Protein AF-A0A3D1LAF7-F1 (afdb_monomer_lite)

Radius of gyration: 20.65 Å; chains: 1; bounding box: 62×58×60 Å

Structure (mmCIF, N/CA/C/O backbone):
data_AF-A0A3D1LAF7-F1
#
_entry.id   AF-A0A3D1LAF7-F1
#
loop_
_atom_site.group_PDB
_atom_site.id
_atom_site.type_symbol
_atom_site.label_atom_id
_atom_site.label_alt_id
_atom_si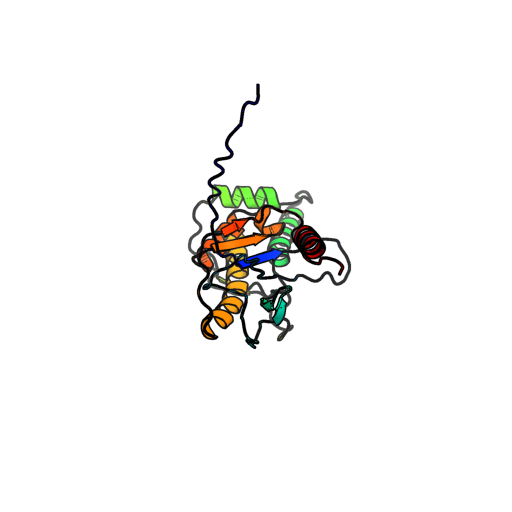te.label_comp_id
_atom_site.label_asym_id
_atom_site.label_entity_id
_atom_site.label_seq_id
_atom_site.pdbx_PDB_ins_code
_atom_site.Cartn_x
_atom_site.Cartn_y
_atom_site.Cartn_z
_atom_site.occupancy
_atom_site.B_iso_or_equiv
_atom_site.auth_seq_id
_atom_site.auth_comp_id
_atom_site.auth_asym_id
_atom_site.auth_atom_id
_atom_site.pdbx_PDB_model_num
ATOM 1 N N . MET A 1 1 ? 39.960 43.609 -18.210 1.00 34.00 1 MET A N 1
ATOM 2 C CA . MET A 1 1 ? 40.731 42.605 -17.443 1.00 34.00 1 MET A CA 1
ATOM 3 C C . MET A 1 1 ? 39.766 41.510 -16.988 1.00 34.00 1 MET A C 1
ATOM 5 O O . MET A 1 1 ? 38.950 41.743 -16.106 1.00 34.00 1 MET A O 1
ATOM 9 N N . GLN A 1 2 ? 39.758 40.374 -17.690 1.00 25.27 2 GLN A N 1
ATOM 10 C CA . GLN A 1 2 ? 38.881 39.223 -17.436 1.00 25.27 2 GLN A CA 1
ATOM 11 C C . GLN A 1 2 ? 39.197 38.576 -16.080 1.00 25.27 2 GLN A C 1
ATOM 13 O O . GLN A 1 2 ? 40.348 38.228 -15.825 1.00 25.27 2 GLN A O 1
ATOM 18 N N . LYS A 1 3 ? 38.180 38.330 -15.246 1.00 24.14 3 LYS A N 1
ATOM 19 C CA . LYS A 1 3 ? 38.276 37.372 -14.135 1.00 24.14 3 LYS A CA 1
ATOM 20 C C . LYS A 1 3 ? 37.457 36.128 -14.470 1.00 24.14 3 LYS A C 1
ATOM 22 O O . LYS A 1 3 ? 36.235 36.107 -14.384 1.00 24.14 3 LYS A O 1
ATOM 27 N N . ARG A 1 4 ? 38.198 35.104 -14.894 1.00 22.36 4 ARG A N 1
ATOM 28 C CA . ARG A 1 4 ? 37.826 33.687 -14.968 1.00 22.36 4 ARG A CA 1
ATOM 29 C C . ARG A 1 4 ? 37.328 33.239 -13.586 1.00 22.36 4 ARG A C 1
ATOM 31 O O . ARG A 1 4 ? 38.102 33.267 -12.635 1.00 22.36 4 ARG A O 1
ATOM 38 N N . ILE A 1 5 ? 36.075 32.805 -13.483 1.00 23.81 5 ILE A N 1
ATOM 39 C CA . ILE A 1 5 ? 35.581 32.039 -12.331 1.00 23.81 5 ILE A CA 1
ATOM 40 C C . ILE A 1 5 ? 35.555 30.575 -12.768 1.00 23.81 5 ILE A C 1
ATOM 42 O O . ILE A 1 5 ? 34.870 30.208 -13.725 1.00 23.81 5 ILE A O 1
ATOM 46 N N . SER A 1 6 ? 36.378 29.758 -12.115 1.00 21.30 6 SER A N 1
ATOM 47 C CA . SER A 1 6 ? 36.472 28.320 -12.337 1.00 21.30 6 SER A CA 1
ATOM 48 C C . SER A 1 6 ? 35.241 27.617 -11.763 1.00 21.30 6 SER A C 1
ATOM 50 O O . SER A 1 6 ? 34.898 27.754 -10.591 1.00 21.30 6 SER A O 1
ATOM 52 N N . TRP A 1 7 ? 34.569 26.832 -12.600 1.00 21.05 7 TRP A N 1
ATOM 53 C CA . TRP A 1 7 ? 33.523 25.913 -12.169 1.00 21.05 7 TRP A CA 1
ATOM 54 C C . TRP A 1 7 ? 34.174 24.618 -11.695 1.00 21.05 7 TRP A C 1
ATOM 56 O O . TRP A 1 7 ? 34.589 23.805 -12.514 1.00 21.05 7 TRP A O 1
ATOM 66 N N . ASN A 1 8 ? 34.242 24.403 -10.382 1.00 21.27 8 ASN A N 1
ATOM 67 C CA . ASN A 1 8 ? 34.552 23.092 -9.816 1.00 21.27 8 ASN A CA 1
ATOM 68 C C . ASN A 1 8 ? 33.283 22.525 -9.163 1.00 21.27 8 ASN A C 1
ATOM 70 O O . ASN A 1 8 ? 33.130 22.502 -7.945 1.00 21.27 8 ASN A O 1
ATOM 74 N N . ARG A 1 9 ? 32.319 22.116 -9.999 1.00 23.31 9 ARG A N 1
ATOM 75 C CA . ARG A 1 9 ? 31.132 21.364 -9.570 1.00 23.31 9 ARG A CA 1
ATOM 76 C C . ARG A 1 9 ? 31.491 19.881 -9.570 1.00 23.31 9 ARG A C 1
ATOM 78 O O . ARG A 1 9 ? 31.355 19.196 -10.579 1.00 23.31 9 ARG A O 1
ATOM 85 N N . ARG A 1 10 ? 31.952 19.380 -8.426 1.00 20.61 10 ARG A N 1
ATOM 86 C CA . ARG A 1 10 ? 31.999 17.941 -8.163 1.00 20.61 10 ARG A CA 1
ATOM 87 C C . ARG A 1 10 ? 30.562 17.502 -7.855 1.00 20.61 10 ARG A C 1
ATOM 89 O O . ARG A 1 10 ? 30.115 17.574 -6.718 1.00 20.61 10 ARG A O 1
ATOM 96 N N . ILE A 1 11 ? 29.805 17.173 -8.903 1.00 25.05 11 ILE A N 1
ATOM 97 C CA . ILE A 1 11 ? 28.476 16.558 -8.794 1.00 25.05 11 ILE A CA 1
ATOM 98 C C . ILE A 1 11 ? 28.703 15.152 -8.232 1.00 25.05 11 ILE A C 1
ATOM 100 O O . ILE A 1 11 ? 29.221 14.282 -8.925 1.00 25.05 11 ILE A O 1
ATOM 104 N N . GLN A 1 12 ? 28.386 14.963 -6.952 1.00 24.06 12 GLN A N 1
ATOM 105 C CA . GLN A 1 12 ? 28.202 13.640 -6.368 1.00 24.06 12 GLN A CA 1
ATOM 106 C C . GLN A 1 12 ? 26.885 13.084 -6.922 1.00 24.06 12 GLN A C 1
ATOM 108 O O . GLN A 1 12 ? 25.816 13.634 -6.663 1.00 24.06 12 GLN A O 1
ATOM 113 N N . ASP A 1 13 ? 26.998 12.055 -7.754 1.00 31.80 13 ASP A N 1
ATOM 114 C CA . ASP A 1 13 ? 25.907 11.369 -8.444 1.00 31.80 13 ASP A CA 1
ATOM 115 C C . ASP A 1 13 ? 25.658 10.027 -7.730 1.00 31.80 13 ASP A C 1
ATOM 117 O O . ASP A 1 13 ? 26.544 9.169 -7.772 1.00 31.80 13 ASP A O 1
ATOM 121 N N . PRO A 1 14 ? 24.531 9.819 -7.022 1.00 27.78 14 PRO A N 1
ATOM 122 C CA . PRO A 1 14 ? 24.167 8.501 -6.529 1.00 27.78 14 PRO A CA 1
ATOM 123 C C . PRO A 1 14 ? 23.315 7.786 -7.585 1.00 27.78 14 PRO A C 1
ATOM 125 O O . PRO A 1 14 ? 22.244 8.254 -7.976 1.00 27.78 14 PRO A O 1
ATOM 128 N N . GLY A 1 15 ? 23.836 6.659 -8.068 1.00 24.88 15 GLY A N 1
ATOM 129 C CA . GLY A 1 15 ? 23.218 5.817 -9.087 1.00 24.88 15 GLY A CA 1
ATOM 130 C C . GLY A 1 15 ? 21.997 5.009 -8.622 1.00 24.88 15 GLY A C 1
ATOM 131 O O . GLY A 1 15 ? 21.690 4.934 -7.441 1.00 24.88 15 GLY A O 1
ATOM 132 N N . LEU A 1 16 ? 21.361 4.381 -9.625 1.00 31.20 16 LEU A N 1
ATOM 133 C CA . LEU A 1 16 ? 20.428 3.233 -9.600 1.00 31.20 16 LEU A CA 1
ATOM 134 C C . LEU A 1 16 ? 19.132 3.390 -8.783 1.00 31.20 16 LEU A C 1
ATOM 136 O O . LEU A 1 16 ? 19.143 3.562 -7.575 1.00 31.20 16 LEU A O 1
ATOM 140 N N . CYS A 1 17 ? 17.975 3.305 -9.454 1.00 27.69 17 CYS A N 1
ATOM 141 C CA . CYS A 1 17 ? 16.687 3.703 -8.875 1.00 27.69 17 CYS A CA 1
ATOM 142 C C . CYS A 1 17 ? 15.494 2.893 -9.397 1.00 27.69 17 CYS A C 1
ATOM 144 O O . CYS A 1 17 ? 15.129 3.028 -10.559 1.00 27.69 17 CYS A O 1
ATOM 146 N N . CYS A 1 18 ? 14.784 2.159 -8.543 1.00 29.06 18 CYS A N 1
ATOM 147 C CA . CYS A 1 18 ? 13.435 1.668 -8.866 1.00 29.06 18 CYS A CA 1
ATOM 148 C C . CYS A 1 18 ? 12.382 2.725 -8.487 1.00 29.06 18 CYS A C 1
ATOM 150 O O . CYS A 1 18 ? 12.272 3.028 -7.308 1.00 29.06 18 CYS A O 1
ATOM 152 N N . HIS A 1 19 ? 11.615 3.301 -9.425 1.00 32.53 19 HIS A N 1
ATOM 153 C CA . HIS A 1 19 ? 10.493 4.204 -9.076 1.00 32.53 19 HIS A CA 1
ATOM 154 C C . HIS A 1 19 ? 9.276 3.456 -8.502 1.00 32.53 19 HIS A C 1
ATOM 156 O O . HIS A 1 19 ? 9.031 2.309 -8.837 1.00 32.53 19 HIS A O 1
ATOM 162 N N . TRP A 1 20 ? 8.474 4.126 -7.680 1.00 30.66 20 TRP A N 1
ATOM 163 C CA . TRP A 1 20 ? 7.202 3.612 -7.167 1.00 30.66 20 TRP A CA 1
ATOM 164 C C . TRP A 1 20 ? 6.173 4.723 -7.157 1.00 30.66 20 TRP A C 1
ATOM 166 O O . TRP A 1 20 ? 6.370 5.698 -6.442 1.00 30.66 20 TRP A O 1
ATOM 176 N N . ARG A 1 21 ? 5.093 4.616 -7.939 1.00 38.34 21 ARG A N 1
ATOM 177 C CA . ARG A 1 21 ? 4.076 5.675 -8.081 1.00 38.34 21 ARG A CA 1
ATOM 178 C C . ARG A 1 21 ? 2.757 5.311 -7.408 1.00 38.34 21 ARG A C 1
ATOM 180 O O . ARG A 1 21 ? 2.227 4.231 -7.637 1.00 38.34 21 ARG A O 1
ATOM 187 N N . GLN A 1 22 ? 2.170 6.266 -6.688 1.00 31.61 22 GLN A N 1
ATOM 188 C CA . GLN A 1 22 ? 0.732 6.295 -6.395 1.00 31.61 22 GLN A CA 1
ATOM 189 C C . GLN A 1 22 ? 0.071 7.502 -7.083 1.00 31.61 22 GLN A C 1
ATOM 191 O O . GLN A 1 22 ? 0.441 8.645 -6.817 1.00 31.61 22 GLN A O 1
ATOM 196 N N . SER A 1 23 ? -0.921 7.279 -7.953 1.00 27.72 23 SER A N 1
ATOM 197 C CA . SER A 1 23 ? -1.758 8.358 -8.500 1.00 27.72 23 SER A CA 1
ATOM 198 C C . SER A 1 23 ? -2.729 8.902 -7.448 1.00 27.72 23 SER A C 1
ATOM 200 O O . SER A 1 23 ? -3.525 8.153 -6.882 1.00 27.72 23 SER A O 1
ATOM 202 N N . GLY A 1 24 ? -2.689 10.220 -7.232 1.00 26.02 24 GLY A N 1
ATOM 203 C CA . GLY A 1 24 ? -3.684 10.972 -6.464 1.00 26.02 24 GLY A CA 1
ATOM 204 C C . GLY A 1 24 ? -5.032 11.115 -7.184 1.00 26.02 24 GLY A C 1
ATOM 205 O O . GLY A 1 24 ? -5.152 10.919 -8.391 1.00 26.02 24 GLY A O 1
ATOM 206 N N . SER A 1 25 ? -6.047 11.431 -6.387 1.00 28.72 25 SER A N 1
ATOM 207 C CA . SER A 1 25 ? -7.487 11.318 -6.622 1.00 28.72 25 SER A CA 1
ATOM 208 C C . SER A 1 25 ? -8.131 12.481 -7.393 1.00 28.72 25 SER A C 1
ATOM 210 O O . SER A 1 25 ? -8.077 13.622 -6.944 1.00 28.72 25 SER A O 1
ATOM 212 N N . VAL A 1 26 ? -8.889 12.152 -8.444 1.00 25.48 26 VAL A N 1
ATOM 213 C CA . VAL A 1 26 ? -10.063 12.912 -8.921 1.00 25.48 26 VAL A CA 1
ATOM 214 C C . VAL A 1 26 ? -11.244 11.932 -8.925 1.00 25.48 26 VAL A C 1
ATOM 216 O O . VAL A 1 26 ? -11.068 10.804 -9.399 1.00 25.48 26 VAL A O 1
ATOM 219 N N . PRO A 1 27 ? -12.439 12.283 -8.411 1.00 29.72 27 PRO A N 1
ATOM 220 C CA . PRO A 1 27 ? -13.574 11.372 -8.412 1.00 29.72 27 PRO A CA 1
ATOM 221 C C . PRO A 1 27 ? -14.158 11.286 -9.828 1.00 29.72 27 PRO A C 1
ATOM 223 O O . PRO A 1 27 ? -15.067 12.021 -10.201 1.00 29.72 27 PRO A O 1
ATOM 226 N N . ARG A 1 28 ? -13.637 10.365 -10.640 1.00 25.95 28 ARG A N 1
ATOM 227 C CA . ARG A 1 28 ? -14.356 9.825 -11.799 1.00 25.95 28 ARG A CA 1
ATOM 228 C C . ARG A 1 28 ? -14.598 8.337 -11.579 1.00 25.95 28 ARG A C 1
ATOM 230 O O . ARG A 1 28 ? -13.687 7.592 -11.211 1.00 25.95 28 ARG A O 1
ATOM 237 N N . ARG A 1 29 ? -15.851 7.917 -11.795 1.00 29.53 29 ARG A N 1
ATOM 238 C CA . ARG A 1 29 ? -16.273 6.511 -11.870 1.00 29.53 29 ARG A CA 1
ATOM 239 C C . ARG A 1 29 ? -15.287 5.786 -12.806 1.00 29.53 29 ARG A C 1
ATOM 241 O O . ARG A 1 29 ? -15.211 6.162 -13.969 1.00 29.53 29 ARG A O 1
ATOM 248 N N . SER A 1 30 ? -14.521 4.816 -12.288 1.00 32.97 30 SER A N 1
ATOM 249 C CA . SER A 1 30 ? -13.423 4.049 -12.942 1.00 32.97 30 SER A CA 1
ATOM 250 C C . SER A 1 30 ? -11.964 4.569 -12.864 1.00 32.97 30 SER A C 1
ATOM 252 O O . SER A 1 30 ? -11.124 4.195 -13.681 1.00 32.97 30 SER A O 1
ATOM 254 N N . GLY A 1 31 ? -11.597 5.367 -11.853 1.00 26.41 31 GLY A N 1
ATOM 255 C CA . GLY A 1 31 ? -10.204 5.808 -11.644 1.00 26.41 31 GLY A CA 1
ATOM 256 C C . GLY A 1 31 ? -9.186 4.666 -11.443 1.00 26.41 31 GLY A C 1
ATOM 257 O O . GLY A 1 31 ? -9.172 4.027 -10.387 1.00 26.41 31 GLY A O 1
ATOM 258 N N . ARG A 1 32 ? -8.330 4.454 -12.456 1.00 33.88 32 ARG A N 1
ATOM 259 C CA . ARG A 1 32 ? -7.201 3.504 -12.509 1.00 33.88 32 ARG A CA 1
ATOM 260 C C . ARG A 1 32 ? -6.074 3.901 -11.545 1.00 33.88 32 ARG A C 1
ATOM 262 O O . ARG A 1 32 ? -5.719 5.077 -11.449 1.00 33.88 32 ARG A O 1
ATOM 269 N N . GLN A 1 33 ? -5.476 2.917 -10.875 1.00 33.31 33 GLN A N 1
ATOM 270 C CA . GLN A 1 33 ? -4.244 3.073 -10.0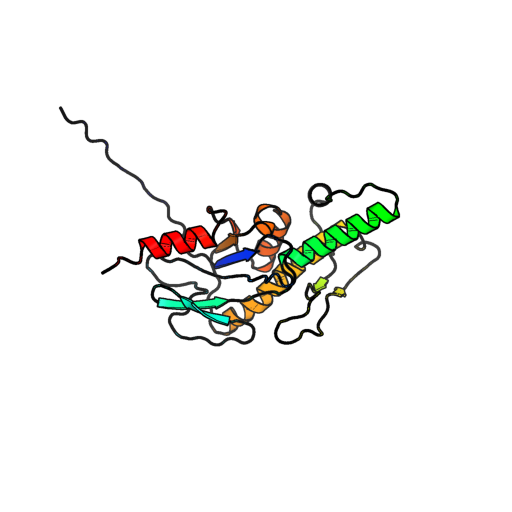95 1.00 33.31 33 GLN A CA 1
ATOM 271 C C . GLN A 1 33 ? -3.163 2.195 -10.734 1.00 33.31 33 GLN A C 1
ATOM 273 O O . GLN A 1 33 ? -3.388 1.011 -10.971 1.00 33.31 33 GLN A O 1
ATOM 278 N N . GLU A 1 34 ? -2.026 2.795 -11.084 1.00 30.17 34 GLU A N 1
ATOM 279 C CA . GLU A 1 34 ? -0.875 2.101 -11.667 1.00 30.17 34 GLU A CA 1
ATOM 280 C C . GLU A 1 34 ? 0.373 2.476 -10.864 1.00 30.17 34 GLU A C 1
ATOM 282 O O . GLU A 1 34 ? 0.681 3.664 -10.716 1.00 30.17 34 GLU A O 1
ATOM 287 N N . ALA A 1 35 ? 1.073 1.467 -10.348 1.00 31.62 35 ALA A N 1
ATOM 288 C CA . ALA A 1 35 ? 2.417 1.609 -9.806 1.00 31.62 35 ALA A CA 1
ATOM 289 C C . ALA A 1 35 ? 3.416 1.316 -10.933 1.00 31.62 35 ALA A C 1
ATOM 291 O O . ALA A 1 35 ? 3.244 0.351 -11.667 1.00 31.62 35 ALA A O 1
ATOM 292 N N . HIS A 1 36 ? 4.420 2.179 -11.106 1.00 32.50 36 HIS A N 1
ATOM 293 C CA . HIS A 1 36 ? 5.406 2.099 -12.190 1.00 32.50 36 HIS A CA 1
ATOM 294 C C . HIS A 1 36 ? 6.819 2.060 -11.619 1.00 32.50 36 HIS A C 1
ATOM 296 O O . HIS A 1 36 ? 7.246 3.050 -11.024 1.00 32.50 36 HIS A O 1
ATOM 302 N N . ALA A 1 37 ? 7.551 0.971 -11.862 1.00 32.34 37 ALA A N 1
ATOM 303 C CA . ALA A 1 37 ? 8.991 0.900 -11.639 1.00 32.34 37 ALA A CA 1
ATOM 304 C C . ALA A 1 37 ? 9.748 1.381 -12.876 1.00 32.34 37 ALA A C 1
ATOM 306 O O . ALA A 1 37 ? 9.917 0.653 -13.844 1.00 32.34 37 ALA A O 1
ATOM 307 N N . SER A 1 38 ? 10.199 2.638 -12.854 1.00 31.34 38 SER A N 1
ATOM 308 C CA . SER A 1 38 ? 11.017 3.236 -13.919 1.00 31.34 38 SER A CA 1
ATOM 309 C C . SER A 1 38 ? 12.355 3.751 -13.376 1.00 31.34 38 SER A C 1
ATOM 311 O O . SER A 1 38 ? 12.391 4.613 -12.497 1.00 31.34 38 SER A O 1
ATOM 313 N N . CYS A 1 39 ? 13.462 3.237 -13.916 1.00 30.00 39 CYS A N 1
ATOM 314 C CA . CYS A 1 39 ? 14.816 3.720 -13.646 1.00 30.00 39 CYS A CA 1
ATOM 315 C C . CYS A 1 39 ? 15.321 4.493 -14.868 1.00 30.00 39 CYS A C 1
ATOM 317 O O . CYS A 1 39 ? 15.593 3.886 -15.896 1.00 30.00 39 CYS A O 1
ATOM 319 N N . GLN A 1 40 ? 15.520 5.807 -14.780 1.00 29.03 40 GLN A N 1
ATOM 320 C CA . GLN A 1 40 ? 16.253 6.545 -15.818 1.00 29.03 40 GLN A CA 1
ATOM 321 C C . GLN A 1 40 ? 17.756 6.295 -15.643 1.00 29.03 40 GLN A C 1
ATOM 323 O O . GLN A 1 40 ? 18.273 6.416 -14.535 1.00 29.03 40 GLN A O 1
ATOM 328 N N . ARG A 1 41 ? 18.476 5.952 -16.719 1.00 32.59 41 ARG A N 1
ATOM 329 C CA . ARG A 1 41 ? 19.943 5.840 -16.699 1.00 32.59 41 ARG A CA 1
ATOM 330 C C . ARG A 1 41 ? 20.606 6.837 -17.635 1.00 32.59 41 ARG A C 1
ATOM 332 O O . ARG A 1 41 ? 20.264 6.902 -18.811 1.00 32.59 41 ARG A O 1
ATOM 339 N N . ARG A 1 42 ? 21.672 7.470 -17.138 1.00 25.88 42 ARG A N 1
ATOM 340 C CA . ARG A 1 42 ? 22.911 7.640 -17.907 1.00 25.88 42 ARG A CA 1
ATOM 341 C C . ARG A 1 42 ? 23.851 6.486 -17.542 1.00 25.88 42 ARG A C 1
ATOM 343 O O . ARG A 1 42 ? 23.978 6.145 -16.379 1.00 25.88 42 ARG A O 1
ATOM 350 N N . HIS A 1 43 ? 24.384 5.857 -18.588 1.00 29.66 43 HIS A N 1
ATOM 351 C CA . HIS A 1 43 ? 25.481 4.885 -18.710 1.00 29.66 43 HIS A CA 1
ATOM 352 C C . HIS A 1 43 ? 26.035 4.115 -17.484 1.00 29.66 43 HIS A C 1
ATOM 354 O O . HIS A 1 43 ? 26.411 4.687 -16.475 1.00 29.66 43 HIS A O 1
ATOM 360 N N . ARG A 1 44 ? 26.280 2.814 -17.740 1.00 23.98 44 ARG A N 1
ATOM 361 C CA . ARG A 1 44 ? 27.010 1.762 -16.979 1.00 23.98 44 ARG A CA 1
ATOM 362 C C . ARG A 1 44 ? 26.201 0.849 -16.067 1.00 23.98 44 ARG A C 1
ATOM 364 O O . ARG A 1 44 ? 25.406 1.306 -15.269 1.00 23.98 44 ARG A O 1
ATOM 371 N N . GLN A 1 45 ? 26.383 -0.454 -16.341 1.00 27.20 45 GLN A N 1
ATOM 372 C CA . GLN A 1 45 ? 25.670 -1.710 -16.014 1.00 27.20 45 GLN A CA 1
ATOM 373 C C . GLN A 1 45 ? 25.249 -1.936 -14.543 1.00 27.20 45 GLN A C 1
ATOM 375 O O . GLN A 1 45 ? 25.492 -1.081 -13.712 1.00 27.20 45 GLN A O 1
ATOM 380 N N . SER A 1 46 ? 24.481 -3.017 -14.320 1.00 27.36 46 SER A N 1
ATOM 381 C CA . SER A 1 46 ? 23.967 -3.623 -13.061 1.00 27.36 46 SER A CA 1
ATOM 382 C C . SER A 1 46 ? 22.867 -2.930 -12.225 1.00 27.36 46 SER A C 1
ATOM 384 O O . SER A 1 46 ? 23.000 -1.783 -11.825 1.00 27.36 46 SER A O 1
ATOM 386 N N . GLY A 1 47 ? 21.780 -3.677 -11.959 1.00 28.48 47 GLY A N 1
ATOM 387 C CA . GLY A 1 47 ? 20.684 -3.351 -11.025 1.00 28.48 47 GLY A CA 1
ATOM 388 C C . GLY A 1 47 ? 19.483 -2.670 -11.683 1.00 28.48 47 GLY A C 1
ATOM 389 O O . GLY A 1 47 ? 19.451 -1.444 -11.762 1.00 28.48 47 GLY A O 1
ATOM 390 N N . ARG A 1 48 ? 18.527 -3.425 -12.251 1.00 40.78 48 ARG A N 1
ATOM 391 C CA . ARG 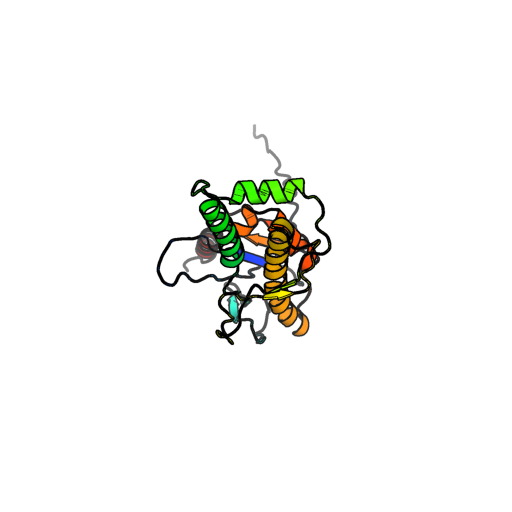A 1 48 ? 17.509 -2.832 -13.133 1.00 40.78 48 ARG A CA 1
ATOM 392 C C . ARG A 1 48 ? 16.151 -3.551 -13.126 1.00 40.78 48 ARG A C 1
ATOM 394 O O . ARG A 1 48 ? 16.070 -4.657 -13.631 1.00 40.78 48 ARG A O 1
ATOM 401 N N . GLY A 1 49 ? 15.072 -2.830 -12.795 1.00 48.38 49 GLY A N 1
ATOM 402 C CA . GLY A 1 49 ? 13.727 -3.100 -13.353 1.00 48.38 49 GLY A CA 1
ATOM 403 C C . GLY A 1 49 ? 13.627 -2.828 -14.870 1.00 48.38 49 GLY A C 1
ATOM 404 O O . GLY A 1 49 ? 12.562 -2.947 -15.464 1.00 48.38 49 GLY A O 1
ATOM 405 N N . LEU A 1 50 ? 14.754 -2.436 -15.479 1.00 58.22 50 LEU A N 1
ATOM 406 C CA . LEU A 1 50 ? 15.013 -2.369 -16.912 1.00 58.22 50 LEU A CA 1
ATOM 407 C C . LEU A 1 50 ? 15.732 -3.635 -17.411 1.00 58.22 50 LEU A C 1
ATOM 409 O O . LEU A 1 50 ? 16.925 -3.817 -17.150 1.00 58.22 50 LEU A O 1
ATOM 413 N N . THR A 1 51 ? 15.076 -4.473 -18.201 1.00 62.75 51 THR A N 1
ATOM 414 C CA . THR A 1 51 ? 15.741 -5.622 -18.830 1.00 62.75 51 THR A CA 1
ATOM 415 C C . THR A 1 51 ? 16.241 -5.257 -20.233 1.00 62.75 51 THR A C 1
ATOM 417 O O . THR A 1 51 ? 15.518 -4.610 -20.994 1.00 62.75 51 THR A O 1
ATOM 420 N N . PRO A 1 52 ? 17.482 -5.626 -20.615 1.00 68.62 52 PRO A N 1
ATOM 421 C CA . PRO A 1 52 ? 17.993 -5.363 -21.963 1.00 68.62 52 PRO A CA 1
ATOM 422 C C . PRO A 1 52 ? 17.286 -6.213 -23.031 1.00 68.62 52 PRO A C 1
ATOM 424 O O . PRO A 1 52 ? 17.141 -5.760 -24.160 1.00 68.62 52 PRO A O 1
ATOM 427 N N . GLY A 1 53 ? 16.825 -7.413 -22.665 1.00 73.00 53 GLY A N 1
ATOM 428 C CA . GLY A 1 53 ? 15.971 -8.271 -23.488 1.00 73.00 53 GLY A CA 1
ATOM 429 C C . GLY A 1 53 ? 14.524 -8.275 -22.999 1.00 73.00 53 GLY A C 1
ATOM 430 O O . GLY A 1 53 ? 14.226 -7.781 -21.907 1.00 73.00 53 GLY A O 1
ATOM 431 N N . TYR A 1 54 ? 13.618 -8.816 -23.811 1.00 79.62 54 TYR A N 1
ATOM 432 C CA . TYR A 1 54 ? 12.245 -9.068 -23.379 1.00 79.62 54 TYR A CA 1
ATOM 433 C C . TYR A 1 54 ? 12.241 -10.150 -22.295 1.00 79.62 54 TYR A C 1
ATOM 435 O O . TYR A 1 54 ? 12.824 -11.216 -22.481 1.00 79.62 54 TYR A O 1
ATOM 443 N N . LEU A 1 55 ? 11.594 -9.861 -21.169 1.00 79.88 55 LEU A N 1
ATOM 444 C CA . LEU A 1 55 ? 11.378 -10.807 -20.082 1.00 79.88 55 LEU A CA 1
ATOM 445 C C . LEU A 1 55 ? 9.877 -10.887 -19.834 1.00 79.88 55 LEU A C 1
ATOM 447 O O . LEU A 1 55 ? 9.229 -9.848 -19.759 1.00 79.88 55 LEU A O 1
ATOM 451 N N . SER A 1 56 ? 9.328 -12.091 -19.716 1.00 83.81 56 SER A N 1
ATOM 452 C CA . SER A 1 56 ? 7.938 -12.303 -19.315 1.00 83.81 56 SER A CA 1
ATOM 453 C C . SER A 1 56 ? 7.933 -12.918 -17.924 1.00 83.81 56 SER A C 1
ATOM 455 O O . SER A 1 56 ? 8.543 -13.965 -17.715 1.00 83.81 56 SER A O 1
ATOM 457 N N . VAL A 1 57 ? 7.287 -12.243 -16.975 1.00 82.94 57 VAL A N 1
ATOM 458 C CA . VAL A 1 57 ? 7.157 -12.699 -15.589 1.00 82.94 57 VAL A CA 1
ATOM 459 C C . VAL A 1 57 ? 5.671 -12.664 -15.231 1.00 82.94 57 VAL A C 1
ATOM 461 O O . VAL A 1 57 ? 5.053 -11.608 -15.385 1.00 82.94 57 VAL A O 1
ATOM 464 N N . PRO A 1 58 ? 5.073 -13.777 -14.772 1.00 81.44 58 PRO A N 1
ATOM 465 C CA . PRO A 1 58 ? 3.684 -13.787 -14.320 1.00 81.44 58 PRO A CA 1
ATOM 466 C C . PRO A 1 58 ? 3.413 -12.690 -13.279 1.00 81.44 58 PRO A C 1
ATOM 468 O O . PRO A 1 58 ? 4.205 -12.490 -12.362 1.00 81.44 58 PRO A O 1
ATOM 471 N N . GLY A 1 59 ? 2.305 -11.961 -13.431 1.00 77.19 59 GLY A N 1
ATOM 472 C CA . GLY A 1 59 ? 1.930 -10.857 -12.537 1.00 77.19 59 GLY A CA 1
ATOM 473 C C . GLY A 1 59 ? 2.669 -9.531 -12.773 1.00 77.19 59 GLY A C 1
ATOM 474 O O . GLY A 1 59 ? 2.313 -8.525 -12.158 1.00 77.19 59 GLY A O 1
ATOM 475 N N . LEU A 1 60 ? 3.654 -9.489 -13.680 1.00 84.06 60 LEU A N 1
ATOM 476 C CA . LEU A 1 60 ? 4.323 -8.260 -14.110 1.00 84.06 60 LEU A CA 1
ATOM 477 C C . LEU A 1 60 ? 4.029 -7.961 -15.580 1.00 84.06 60 LEU A C 1
ATOM 479 O O . LEU A 1 60 ? 3.987 -8.843 -16.435 1.00 84.06 60 LEU A O 1
ATOM 483 N N . GLU A 1 61 ? 3.868 -6.680 -15.888 1.00 84.81 61 GLU A N 1
ATOM 484 C CA . GLU A 1 61 ? 3.701 -6.202 -17.254 1.00 84.81 61 GLU A CA 1
ATOM 485 C C . GLU A 1 61 ? 5.039 -5.700 -17.808 1.00 84.81 61 GLU A C 1
ATOM 487 O O . GLU A 1 61 ? 5.684 -4.832 -17.216 1.00 84.81 61 GLU A O 1
ATOM 492 N N . THR A 1 62 ? 5.439 -6.216 -18.969 1.00 86.88 62 THR A N 1
ATOM 493 C CA . THR A 1 62 ? 6.666 -5.802 -19.661 1.00 86.88 62 THR A CA 1
ATOM 494 C C . THR A 1 62 ? 6.345 -4.728 -20.691 1.00 86.88 62 THR A C 1
ATOM 496 O O . THR A 1 62 ? 5.669 -4.997 -21.683 1.00 86.88 62 THR A O 1
ATOM 499 N N . ARG A 1 63 ? 6.837 -3.505 -20.475 1.00 86.44 63 ARG A N 1
ATOM 500 C CA . ARG A 1 63 ? 6.601 -2.348 -21.350 1.00 86.44 63 ARG A CA 1
ATOM 501 C C . ARG A 1 63 ? 7.896 -1.883 -22.020 1.00 86.44 63 ARG A C 1
ATOM 503 O O . ARG A 1 63 ? 8.898 -1.753 -21.325 1.00 86.44 63 ARG A O 1
ATOM 510 N N . PRO A 1 64 ? 7.913 -1.562 -23.324 1.00 85.19 64 PRO A N 1
ATOM 511 C CA . PRO A 1 64 ? 9.097 -0.989 -23.964 1.00 85.19 64 PRO A CA 1
ATOM 512 C C . PRO A 1 64 ? 9.534 0.315 -23.283 1.00 85.19 64 PRO A C 1
ATOM 514 O O . PRO A 1 64 ? 8.698 1.170 -22.981 1.00 85.19 64 PRO A O 1
ATOM 517 N N . TYR A 1 65 ? 10.837 0.482 -23.045 1.00 83.31 65 TYR A N 1
ATOM 518 C CA . TYR A 1 65 ? 11.376 1.704 -22.450 1.00 83.31 65 TYR A CA 1
ATOM 519 C C . TYR A 1 65 ? 11.901 2.670 -23.525 1.00 83.31 65 TYR A C 1
ATOM 521 O O . TYR A 1 65 ? 12.722 2.270 -24.359 1.00 83.31 65 TYR A O 1
ATOM 529 N N . PRO A 1 66 ? 11.495 3.953 -23.502 1.00 72.44 66 PRO A N 1
ATOM 530 C CA . PRO A 1 66 ? 12.054 4.959 -24.396 1.00 72.44 66 PRO A CA 1
ATOM 531 C C . PRO A 1 66 ? 13.571 5.118 -24.185 1.00 72.44 66 PRO A C 1
ATOM 533 O O . PRO A 1 66 ? 14.028 5.483 -23.103 1.00 72.44 66 PRO A O 1
ATOM 536 N N . GLY A 1 67 ? 14.362 4.821 -25.221 1.00 72.69 67 GLY A N 1
ATOM 537 C CA . GLY A 1 67 ? 15.830 4.744 -25.137 1.00 72.69 67 GLY A CA 1
ATOM 538 C C . GLY A 1 67 ? 16.402 3.320 -25.055 1.00 72.69 67 GLY A C 1
ATOM 539 O O . GLY A 1 67 ? 17.613 3.169 -24.899 1.00 72.69 67 GLY A O 1
ATOM 540 N N . GLY A 1 68 ? 15.557 2.290 -25.194 1.00 81.44 68 GLY A N 1
ATOM 541 C CA . GLY A 1 68 ? 15.950 0.885 -25.326 1.00 81.44 68 GLY A CA 1
ATOM 542 C C . GLY A 1 68 ? 15.762 0.053 -24.052 1.00 81.44 68 GLY A C 1
ATOM 543 O O . GLY A 1 68 ? 15.818 0.564 -22.933 1.00 81.44 68 GLY A O 1
ATOM 544 N N . GLY A 1 69 ? 15.569 -1.257 -24.235 1.00 85.19 69 GLY A N 1
ATOM 545 C CA . GLY A 1 69 ? 15.215 -2.196 -23.165 1.00 85.19 69 GLY A CA 1
ATOM 546 C C . GLY A 1 69 ? 13.724 -2.167 -22.806 1.00 85.19 69 GLY A C 1
ATOM 547 O O . GLY A 1 69 ? 12.910 -1.572 -23.513 1.00 85.19 69 GLY A O 1
ATOM 548 N N . ASN A 1 70 ? 13.366 -2.819 -21.699 1.00 84.50 70 ASN A N 1
ATOM 549 C CA . ASN A 1 70 ? 11.982 -2.966 -21.242 1.00 84.50 70 ASN A CA 1
ATOM 550 C C . ASN A 1 70 ? 11.846 -2.653 -19.751 1.00 84.50 70 ASN A C 1
ATOM 552 O O . ASN A 1 70 ? 12.715 -3.026 -18.975 1.00 84.50 70 ASN A O 1
ATOM 556 N N . LEU A 1 71 ? 10.748 -2.017 -19.355 1.00 85.25 71 LEU A N 1
ATOM 557 C CA . LEU A 1 71 ? 10.296 -1.846 -17.978 1.00 85.25 71 LEU A CA 1
ATOM 558 C C . LEU A 1 71 ? 9.467 -3.049 -17.536 1.00 85.25 71 LEU A C 1
ATOM 560 O O . LEU A 1 71 ? 8.559 -3.456 -18.256 1.00 85.25 71 LEU A O 1
ATOM 564 N N . LEU A 1 72 ? 9.717 -3.544 -16.329 1.00 86.25 72 LEU A N 1
ATOM 565 C CA . LEU A 1 72 ? 8.839 -4.498 -15.653 1.00 86.25 72 LEU A CA 1
ATOM 566 C C . LEU A 1 72 ? 7.981 -3.774 -14.622 1.00 86.25 72 LEU A C 1
ATOM 568 O O . LEU A 1 72 ? 8.492 -3.048 -13.768 1.00 86.25 72 LEU A O 1
ATOM 572 N N . VAL A 1 73 ? 6.670 -3.963 -14.717 1.00 85.12 73 VAL A N 1
ATOM 573 C CA . VAL A 1 73 ? 5.687 -3.172 -13.981 1.00 85.12 73 VAL A CA 1
ATOM 574 C C . VAL A 1 73 ? 4.785 -4.084 -13.158 1.00 85.12 73 VAL A C 1
ATOM 576 O O . VAL A 1 73 ? 3.994 -4.844 -13.708 1.00 85.12 73 VAL A O 1
ATOM 579 N N . GLY A 1 74 ? 4.883 -3.971 -11.833 1.00 84.69 74 GLY A N 1
ATOM 580 C CA . GLY A 1 74 ? 3.916 -4.542 -10.895 1.00 84.69 74 GLY A CA 1
ATOM 581 C C . GLY A 1 74 ? 2.879 -3.492 -10.511 1.00 84.69 74 GLY A C 1
ATOM 582 O O . GLY A 1 74 ? 3.244 -2.390 -10.101 1.00 84.69 74 GLY A O 1
ATOM 583 N N . ALA A 1 75 ? 1.590 -3.809 -10.651 1.00 82.75 75 ALA A N 1
ATOM 584 C CA . ALA A 1 75 ? 0.504 -2.853 -10.442 1.00 82.75 75 ALA A CA 1
ATOM 585 C C . ALA A 1 75 ? -0.580 -3.397 -9.498 1.00 82.75 75 ALA A C 1
ATOM 587 O O . ALA A 1 75 ? -1.537 -4.042 -9.931 1.00 82.75 75 ALA A O 1
ATOM 588 N N . ALA A 1 76 ? -0.465 -3.052 -8.214 1.00 85.88 76 ALA A N 1
ATOM 589 C CA . ALA A 1 76 ? -1.506 -3.285 -7.214 1.00 85.88 76 ALA A CA 1
ATOM 590 C C . ALA A 1 76 ? -2.791 -2.494 -7.525 1.00 85.88 76 ALA A C 1
ATOM 592 O O . ALA A 1 76 ? -2.742 -1.306 -7.860 1.00 85.88 76 ALA A O 1
ATOM 593 N N . LEU A 1 77 ? -3.957 -3.128 -7.353 1.00 85.50 77 LEU A N 1
ATOM 594 C CA . LEU A 1 77 ? -5.264 -2.477 -7.547 1.00 85.50 77 LEU A CA 1
ATOM 595 C C . LEU A 1 77 ? -5.679 -1.598 -6.358 1.00 85.50 77 LEU A C 1
ATOM 597 O O . LEU A 1 77 ? -6.516 -0.701 -6.506 1.00 85.50 77 LEU A O 1
ATOM 601 N N . CYS A 1 78 ? -5.113 -1.866 -5.182 1.00 81.00 78 CYS A N 1
ATOM 602 C CA . CYS A 1 78 ? -5.545 -1.312 -3.905 1.00 81.00 78 CYS A CA 1
ATOM 603 C C . CYS A 1 78 ? -4.474 -0.486 -3.187 1.00 81.00 78 CYS A C 1
ATOM 605 O O . CYS A 1 78 ? -4.580 -0.338 -1.982 1.00 81.00 78 CYS A O 1
ATOM 607 N N . GLY A 1 79 ? -3.489 0.099 -3.879 1.00 81.44 79 GLY A N 1
ATOM 608 C CA . GLY A 1 79 ? -2.373 0.835 -3.257 1.00 81.44 79 GLY A CA 1
ATOM 609 C C . GLY A 1 79 ? -2.797 1.938 -2.268 1.00 81.44 79 GLY A C 1
ATOM 610 O O . GLY A 1 79 ? -3.129 1.684 -1.114 1.00 81.44 79 GLY A O 1
ATOM 611 N N . GLY A 1 80 ? -2.809 3.206 -2.689 1.00 85.19 80 GLY A N 1
ATOM 612 C CA . GLY A 1 80 ? -3.213 4.308 -1.794 1.00 85.19 80 GLY A CA 1
ATOM 613 C C . GLY A 1 80 ? -4.663 4.191 -1.294 1.00 85.19 80 GLY A C 1
ATOM 614 O O . GLY A 1 80 ? -5.013 4.718 -0.239 1.00 85.19 80 GLY A O 1
ATOM 615 N N . ARG A 1 81 ? -5.512 3.458 -2.030 1.00 89.88 81 ARG A N 1
ATOM 616 C CA . ARG A 1 81 ? -6.910 3.223 -1.650 1.00 89.88 81 ARG A CA 1
ATOM 617 C C . ARG A 1 81 ? -7.052 2.368 -0.388 1.00 89.88 81 ARG A C 1
ATOM 619 O O . ARG A 1 81 ? -8.010 2.601 0.337 1.00 89.88 81 ARG A O 1
ATOM 626 N N . SER A 1 82 ? -6.135 1.442 -0.098 1.00 92.56 82 SER A N 1
ATOM 627 C CA . SER A 1 82 ? -6.205 0.637 1.135 1.00 92.56 82 SER A CA 1
ATOM 628 C C . SER A 1 82 ? -6.138 1.509 2.381 1.00 92.56 82 SER A C 1
ATOM 630 O O . SER A 1 82 ? -6.982 1.396 3.267 1.00 92.56 82 SER A O 1
ATOM 632 N N . TYR A 1 83 ? -5.187 2.443 2.420 1.00 94.62 83 TYR A N 1
ATOM 633 C CA . TYR A 1 83 ? -5.055 3.354 3.554 1.00 94.62 83 TYR A CA 1
ATOM 634 C C . TYR A 1 83 ? -6.228 4.344 3.640 1.00 94.62 83 TYR A C 1
ATOM 636 O O . TYR A 1 83 ? -6.710 4.644 4.728 1.00 94.62 83 TYR A O 1
ATOM 644 N N . ALA A 1 84 ? -6.754 4.789 2.493 1.00 95.12 84 ALA A N 1
ATOM 645 C CA . ALA A 1 84 ? -7.954 5.624 2.455 1.00 95.12 84 ALA A CA 1
ATOM 646 C C . ALA A 1 84 ? -9.222 4.891 2.922 1.00 95.12 84 ALA A C 1
ATOM 648 O O . ALA A 1 84 ? -10.095 5.502 3.533 1.00 95.12 84 ALA A O 1
ATOM 649 N N . LEU A 1 85 ? -9.329 3.586 2.653 1.00 96.44 85 LEU A N 1
ATOM 650 C CA . LEU A 1 85 ? -10.419 2.752 3.154 1.00 96.44 85 LEU A CA 1
ATOM 651 C C . LEU A 1 85 ? -10.364 2.658 4.681 1.00 96.44 85 LEU A C 1
ATOM 653 O O . LEU A 1 85 ? -11.401 2.796 5.328 1.00 96.44 85 LEU A O 1
ATOM 657 N N . LEU A 1 86 ? -9.166 2.494 5.248 1.00 96.50 86 LEU A N 1
ATOM 658 C CA . LEU A 1 86 ? -8.967 2.479 6.696 1.00 96.50 86 LEU A CA 1
ATOM 659 C C . LEU A 1 86 ? -9.303 3.835 7.341 1.00 96.50 86 LEU A C 1
ATOM 661 O O . LEU A 1 86 ? -9.993 3.879 8.356 1.00 96.50 86 LEU A O 1
ATOM 665 N N . GLU A 1 87 ? -8.888 4.946 6.728 1.00 97.69 87 GLU A N 1
ATOM 666 C CA . GLU A 1 87 ? -9.255 6.286 7.205 1.00 97.69 87 GLU A CA 1
ATOM 667 C C . GLU A 1 87 ? -10.773 6.501 7.180 1.00 97.69 87 GLU A C 1
ATOM 669 O O . GLU A 1 87 ? -11.347 6.998 8.150 1.00 97.69 87 GLU A O 1
ATOM 674 N N . ASN A 1 88 ? -11.443 6.062 6.112 1.00 97.81 88 ASN A N 1
ATOM 675 C CA . ASN A 1 88 ? -12.895 6.138 6.020 1.00 97.81 88 ASN A CA 1
ATOM 676 C C . ASN A 1 88 ? -13.586 5.253 7.071 1.00 97.81 88 ASN A C 1
ATOM 678 O O . ASN A 1 88 ? -14.603 5.667 7.621 1.00 97.81 88 ASN A O 1
ATOM 682 N N . PHE A 1 89 ? -13.043 4.071 7.380 1.00 97.88 89 PHE A N 1
ATOM 683 C CA . PHE A 1 89 ? -13.540 3.232 8.473 1.00 97.88 89 PHE A CA 1
ATOM 684 C C . PHE A 1 89 ? -13.474 3.978 9.812 1.00 97.88 89 PHE A C 1
ATOM 686 O O . PHE A 1 89 ? -14.488 4.091 10.494 1.00 97.88 89 PHE A O 1
ATOM 693 N N . PHE A 1 90 ? -12.336 4.593 10.150 1.00 97.75 90 PHE A N 1
ATOM 694 C CA . PHE A 1 90 ? -12.227 5.399 11.372 1.00 97.75 90 PHE A CA 1
ATOM 695 C C . PHE A 1 90 ? -13.165 6.604 11.373 1.00 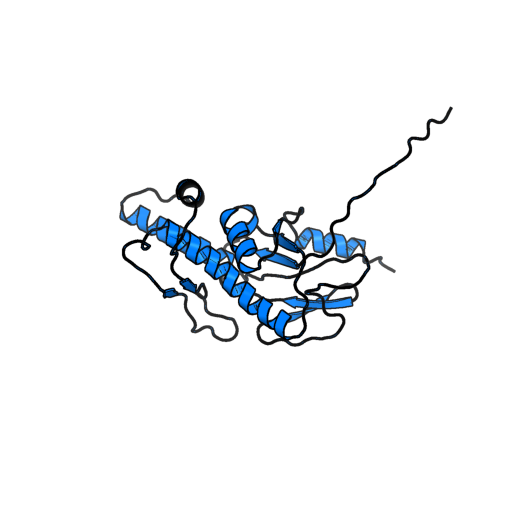97.75 90 PHE A C 1
ATOM 697 O O . PHE A 1 90 ? -13.758 6.922 12.403 1.00 97.75 90 PHE A O 1
ATOM 704 N N . ARG A 1 91 ? -13.353 7.253 10.221 1.00 97.81 91 ARG A N 1
ATOM 705 C CA . ARG A 1 91 ? -14.289 8.371 10.088 1.00 97.81 91 ARG A CA 1
ATOM 706 C C . ARG A 1 91 ? -15.727 7.929 10.340 1.00 97.81 91 ARG A C 1
ATOM 708 O O . ARG A 1 91 ? -16.466 8.621 11.033 1.00 97.81 91 ARG A O 1
ATOM 715 N N . GLN A 1 92 ? -16.119 6.765 9.826 1.00 97.94 92 GLN A N 1
ATOM 716 C CA . GLN A 1 92 ? -17.422 6.164 10.111 1.00 97.94 92 GLN A CA 1
ATOM 717 C C . GLN A 1 92 ? -17.567 5.833 11.600 1.00 97.94 92 GLN A C 1
ATOM 719 O O . GLN A 1 92 ? -18.586 6.184 12.187 1.00 97.94 92 GLN A O 1
ATOM 724 N N . THR A 1 93 ? -16.540 5.261 12.231 1.00 97.38 93 THR A N 1
ATOM 725 C CA . THR A 1 93 ? -16.529 4.994 13.678 1.00 97.38 93 THR A CA 1
ATOM 726 C C . THR A 1 93 ? -16.685 6.272 14.505 1.00 97.38 93 THR A C 1
ATOM 728 O O . THR A 1 93 ? -17.469 6.297 15.449 1.00 97.38 93 THR A O 1
ATOM 731 N N . LEU A 1 94 ? -16.013 7.365 14.127 1.00 97.06 94 LEU A N 1
ATOM 732 C CA . LEU A 1 94 ? -16.167 8.660 14.795 1.00 97.06 94 LEU A CA 1
ATOM 733 C C . LEU A 1 94 ? -17.603 9.190 14.681 1.00 97.06 94 LEU A C 1
ATOM 735 O O . LEU A 1 94 ? -18.167 9.654 15.670 1.00 97.06 94 LEU A O 1
ATOM 739 N N . ARG A 1 95 ? -18.218 9.078 13.497 1.00 96.88 95 ARG A N 1
ATOM 740 C CA . ARG A 1 95 ? -19.621 9.470 13.292 1.00 96.88 95 ARG A CA 1
ATOM 741 C C . ARG A 1 95 ? -20.587 8.616 14.117 1.00 96.88 95 ARG A C 1
ATOM 743 O O . ARG A 1 95 ? -21.553 9.159 14.642 1.00 96.88 95 ARG A O 1
ATOM 750 N N . LEU A 1 96 ? -20.327 7.312 14.268 1.00 97.62 96 LEU A N 1
ATOM 751 C CA . LEU A 1 96 ? -21.132 6.431 15.129 1.00 97.62 96 LEU A CA 1
ATOM 752 C C . LEU A 1 96 ? -21.132 6.901 16.591 1.00 97.62 96 LEU A C 1
ATOM 754 O O . LEU A 1 96 ? -22.143 6.769 17.271 1.00 97.62 96 LEU A O 1
ATOM 758 N N . ALA A 1 97 ? -20.031 7.496 17.052 1.00 96.94 97 ALA A N 1
ATOM 759 C CA . ALA A 1 97 ? -19.913 8.089 18.383 1.00 96.94 97 ALA A CA 1
ATOM 760 C C . ALA A 1 97 ? -20.447 9.538 18.476 1.00 96.94 97 ALA A C 1
ATOM 762 O O . ALA A 1 97 ? -20.251 10.195 19.496 1.00 96.94 97 ALA A O 1
ATOM 763 N N . GLY A 1 98 ? -21.090 10.065 17.426 1.00 97.25 98 GLY A N 1
ATOM 764 C CA . GLY A 1 98 ? -21.593 11.445 17.379 1.00 97.25 98 GLY A CA 1
ATOM 765 C C . GLY A 1 98 ? -20.521 12.508 17.107 1.00 97.25 98 GLY A C 1
ATOM 766 O O . GLY A 1 98 ? -20.777 13.699 17.276 1.00 97.25 98 GLY A O 1
ATOM 767 N N . GLY A 1 99 ? -19.319 12.098 16.696 1.00 96.50 99 GLY A N 1
ATOM 768 C CA . GLY A 1 99 ? -18.235 13.009 16.347 1.00 96.50 99 GLY A CA 1
ATOM 769 C C . GLY A 1 99 ? -18.395 13.664 14.965 1.00 96.50 99 GLY A C 1
ATOM 770 O O . GLY A 1 99 ? -19.239 13.259 14.160 1.00 96.50 99 GLY A O 1
ATOM 771 N N . PRO A 1 100 ? -17.569 14.683 14.666 1.00 94.75 100 PRO A N 1
ATOM 772 C CA . PRO A 1 100 ? -17.674 15.453 13.433 1.00 94.75 100 PRO A CA 1
ATOM 773 C C . PRO A 1 100 ? -17.173 14.676 12.209 1.00 94.75 100 PRO A C 1
ATOM 775 O O . PRO A 1 100 ? -16.279 13.833 12.294 1.00 94.75 100 PRO A O 1
ATOM 778 N N . ASP A 1 101 ? -17.708 15.017 11.036 1.00 94.06 101 ASP A N 1
ATOM 779 C CA . ASP A 1 101 ? -17.259 14.461 9.761 1.00 94.06 101 ASP A CA 1
ATOM 780 C C . ASP A 1 101 ? -16.019 15.191 9.227 1.00 94.06 101 ASP A C 1
ATOM 782 O O . ASP A 1 101 ? -16.112 16.115 8.418 1.00 94.06 101 ASP A O 1
ATOM 786 N N . ILE A 1 102 ? -14.847 14.792 9.715 1.00 95.50 102 ILE A N 1
ATOM 787 C CA . ILE A 1 102 ? -13.563 15.407 9.364 1.00 95.50 102 ILE A CA 1
ATOM 788 C C . ILE A 1 102 ? -12.566 14.378 8.830 1.00 95.50 102 ILE A C 1
ATOM 790 O O . ILE A 1 102 ? -12.659 13.181 9.091 1.00 95.50 102 ILE A O 1
ATOM 794 N N . SER A 1 103 ? -11.576 14.866 8.081 1.00 95.88 103 SER A N 1
ATOM 795 C CA . SER A 1 103 ? -10.414 14.069 7.682 1.00 95.88 103 SER A CA 1
ATOM 796 C C . SER A 1 103 ? -9.607 13.649 8.911 1.00 95.88 103 SER A C 1
ATOM 798 O O . SER A 1 103 ? -9.218 14.502 9.711 1.00 95.88 103 SER A O 1
ATOM 800 N N . LEU A 1 104 ? -9.310 12.354 9.033 1.00 97.56 104 LEU A N 1
ATOM 801 C CA . LEU A 1 104 ? -8.579 11.802 10.175 1.00 97.56 104 LEU A CA 1
ATOM 802 C C . LEU A 1 104 ? -7.099 11.540 9.905 1.00 97.56 104 LEU A C 1
ATOM 804 O O . LEU A 1 104 ? -6.389 11.175 10.836 1.00 97.56 104 LEU A O 1
ATOM 808 N N . TYR A 1 105 ? -6.587 11.789 8.694 1.00 96.50 105 TYR A N 1
ATOM 809 C CA . TYR A 1 105 ? -5.178 11.520 8.366 1.00 96.50 105 TYR A 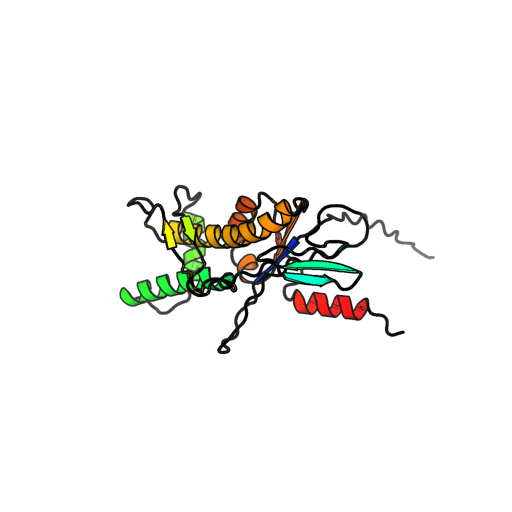CA 1
ATOM 810 C C . TYR A 1 105 ? -4.186 12.165 9.344 1.00 96.50 105 TYR A C 1
ATOM 812 O O . TYR A 1 105 ? -3.236 11.510 9.758 1.00 96.50 105 TYR A O 1
ATOM 820 N N . GLY A 1 106 ? -4.426 13.411 9.769 1.00 96.38 106 GLY A N 1
ATOM 821 C CA . GLY A 1 106 ? -3.556 14.078 10.743 1.00 96.38 106 GLY A CA 1
ATOM 822 C C . GLY A 1 106 ? -3.643 13.478 12.152 1.00 96.38 106 GLY A C 1
ATOM 823 O O . GLY A 1 106 ? -2.655 13.475 12.876 1.00 96.38 106 GLY A O 1
ATOM 824 N N . ALA A 1 107 ? -4.806 12.954 12.553 1.00 96.88 107 ALA A N 1
ATOM 825 C CA . ALA A 1 107 ? -4.955 12.247 13.827 1.00 96.88 107 ALA A CA 1
ATOM 826 C C . ALA A 1 107 ? -4.305 10.856 13.776 1.00 96.88 107 ALA A C 1
ATOM 828 O O . ALA A 1 107 ? -3.626 10.466 14.718 1.00 96.88 107 ALA A O 1
ATOM 829 N N . MET A 1 108 ? -4.461 10.149 12.655 1.00 97.19 108 MET A N 1
ATOM 830 C CA . MET A 1 108 ? -3.802 8.872 12.382 1.00 97.19 108 MET A CA 1
ATOM 831 C C . MET A 1 108 ? -2.276 9.004 12.417 1.00 97.19 108 MET A C 1
ATOM 833 O O . MET A 1 108 ? -1.608 8.172 13.022 1.00 97.19 108 MET A O 1
ATOM 837 N N . GLU A 1 109 ? -1.723 10.056 11.803 1.00 96.00 109 GLU A N 1
ATOM 838 C CA . GLU A 1 109 ? -0.281 10.327 11.826 1.00 96.00 109 GLU A CA 1
ATOM 839 C C . GLU A 1 109 ? 0.228 10.590 13.247 1.00 96.00 109 GLU A C 1
ATOM 841 O O . GLU A 1 109 ? 1.185 9.944 13.665 1.00 96.00 109 GLU A O 1
ATOM 846 N N . ARG A 1 110 ? -0.451 11.447 14.024 1.00 96.75 110 ARG A N 1
ATOM 847 C CA . ARG A 1 110 ? -0.089 11.683 15.433 1.00 96.75 110 ARG A CA 1
ATOM 848 C C . ARG A 1 110 ? -0.153 10.411 16.275 1.00 96.75 110 ARG A C 1
ATOM 850 O O . ARG A 1 110 ? 0.775 10.138 17.023 1.00 96.75 110 ARG A O 1
ATOM 857 N N . ALA A 1 111 ? -1.198 9.603 16.109 1.00 97.06 111 ALA A N 1
ATOM 858 C CA . ALA A 1 111 ? -1.326 8.341 16.833 1.00 97.06 111 ALA A CA 1
ATOM 859 C C . ALA A 1 111 ? -0.183 7.363 16.502 1.00 97.06 111 ALA A C 1
ATOM 861 O O . ALA A 1 111 ? 0.315 6.680 17.390 1.00 97.06 111 ALA A O 1
ATOM 862 N N . LEU A 1 112 ? 0.261 7.309 15.240 1.00 95.62 112 LEU A N 1
ATOM 863 C CA . LEU A 1 112 ? 1.431 6.518 14.841 1.00 95.62 112 LEU A CA 1
ATOM 864 C C . LEU A 1 112 ? 2.740 7.078 15.414 1.00 95.62 112 LEU A C 1
ATOM 866 O O . LEU A 1 112 ? 3.644 6.310 15.725 1.00 95.62 112 LEU A O 1
ATOM 870 N N . ASP A 1 113 ? 2.853 8.398 15.544 1.00 94.88 113 ASP A N 1
ATOM 871 C CA . ASP A 1 113 ? 4.027 9.048 16.130 1.00 94.88 113 ASP A CA 1
ATOM 872 C C . ASP A 1 113 ? 4.142 8.792 17.637 1.00 94.88 113 ASP A C 1
ATOM 874 O O . ASP A 1 113 ? 5.237 8.545 18.140 1.00 94.88 113 ASP A O 1
ATOM 878 N N . GLU A 1 114 ? 3.015 8.833 18.346 1.00 96.12 114 GLU A N 1
ATOM 879 C CA . GLU A 1 114 ? 2.929 8.642 19.797 1.00 96.12 114 GLU A CA 1
ATOM 880 C C . GLU A 1 114 ? 3.088 7.177 20.211 1.00 96.12 114 GLU A C 1
ATOM 882 O O . GLU A 1 114 ? 3.625 6.891 21.279 1.00 96.12 114 GLU A O 1
ATOM 887 N N . ALA A 1 115 ? 2.646 6.241 19.371 1.00 92.25 115 ALA A N 1
ATOM 888 C CA . ALA A 1 115 ? 2.652 4.822 19.705 1.00 92.25 115 ALA A CA 1
ATOM 889 C C . ALA A 1 115 ? 4.046 4.167 19.667 1.00 92.25 115 ALA A C 1
ATOM 891 O O . ALA A 1 115 ? 4.210 3.055 20.164 1.00 92.25 115 ALA A O 1
ATOM 892 N N . GLY A 1 116 ? 5.054 4.845 19.107 1.00 86.81 116 GLY A N 1
ATOM 893 C CA . GLY A 1 116 ? 6.423 4.339 19.051 1.00 86.81 116 GLY A CA 1
ATOM 894 C C . GLY A 1 116 ? 6.590 3.134 18.119 1.00 86.81 116 GLY A C 1
ATOM 895 O O . GLY A 1 116 ? 6.012 3.076 17.031 1.00 86.81 116 GLY A O 1
ATOM 896 N N . GLU A 1 117 ? 7.449 2.190 18.505 1.00 87.12 117 GLU A N 1
ATOM 897 C CA . GLU A 1 117 ? 7.658 0.964 17.735 1.00 87.12 117 GLU A CA 1
ATOM 898 C C . GLU A 1 117 ? 6.478 0.005 17.920 1.00 87.12 117 GLU A C 1
ATOM 900 O O . GLU A 1 117 ? 6.178 -0.427 19.028 1.00 87.12 117 GLU A O 1
ATOM 905 N N . ILE A 1 118 ? 5.824 -0.344 16.811 1.00 90.81 118 ILE A N 1
ATOM 906 C CA . ILE A 1 118 ? 4.706 -1.289 16.802 1.00 90.81 118 ILE A CA 1
ATOM 907 C C . ILE A 1 118 ? 5.239 -2.690 16.532 1.00 90.81 118 ILE A C 1
ATOM 909 O O . ILE A 1 118 ? 5.696 -2.987 15.420 1.00 90.81 118 ILE A O 1
ATOM 913 N N . THR A 1 119 ? 5.147 -3.536 17.550 1.00 88.88 119 THR A N 1
ATOM 914 C CA . THR A 1 119 ? 5.370 -4.981 17.490 1.00 88.88 119 THR A CA 1
ATOM 915 C C . THR A 1 119 ? 4.019 -5.704 17.440 1.00 88.88 119 THR A C 1
ATOM 917 O O . THR A 1 119 ? 2.984 -5.095 17.687 1.00 88.88 119 THR A O 1
ATOM 920 N N . ASP A 1 120 ? 4.005 -6.979 17.043 1.00 93.44 120 ASP A N 1
ATOM 921 C CA . ASP A 1 120 ? 2.785 -7.814 17.011 1.00 93.44 120 ASP A CA 1
ATOM 922 C C . ASP A 1 120 ? 1.603 -7.245 16.189 1.00 93.44 120 ASP A C 1
ATOM 924 O O . ASP A 1 120 ? 0.432 -7.454 16.494 1.00 93.44 120 ASP A O 1
ATOM 928 N N . ALA A 1 121 ? 1.886 -6.503 15.115 1.00 95.69 121 ALA A N 1
ATOM 929 C CA . ALA A 1 121 ? 0.838 -6.049 14.204 1.00 95.69 121 ALA A CA 1
ATOM 930 C C . ALA A 1 121 ? 0.239 -7.241 13.423 1.00 95.69 121 ALA A C 1
ATOM 932 O O . ALA A 1 121 ? 1.011 -8.029 12.863 1.00 95.69 121 ALA A O 1
ATOM 933 N N . PRO A 1 122 ? -1.102 -7.355 13.316 1.00 97.69 122 PRO A N 1
ATOM 934 C CA . PRO A 1 122 ? -1.748 -8.369 12.490 1.00 97.69 122 PRO A CA 1
ATOM 935 C C . PRO A 1 122 ? -1.216 -8.409 11.050 1.00 97.69 122 PRO A C 1
ATOM 937 O O . PRO A 1 122 ? -0.894 -7.392 10.434 1.00 97.69 122 PRO A O 1
ATOM 940 N N . GLU A 1 123 ? -1.185 -9.593 10.450 1.00 97.06 123 GLU A N 1
ATOM 941 C CA . GLU A 1 123 ? -0.847 -9.714 9.034 1.00 97.06 123 GLU A CA 1
ATOM 942 C C . GLU A 1 123 ? -2.030 -9.224 8.190 1.00 97.06 123 GLU A C 1
ATOM 944 O O . GLU A 1 123 ? -3.121 -9.797 8.259 1.00 97.06 123 GLU A O 1
ATOM 949 N N . ALA A 1 124 ? -1.828 -8.177 7.382 1.00 97.25 124 ALA A N 1
ATOM 950 C CA . ALA A 1 124 ? -2.860 -7.642 6.499 1.00 97.25 124 ALA A CA 1
ATOM 951 C C . ALA A 1 124 ? -2.639 -8.038 5.038 1.00 97.25 124 ALA A C 1
ATOM 953 O O . ALA A 1 124 ? -1.638 -7.691 4.416 1.00 97.25 124 ALA A O 1
ATOM 954 N N . THR A 1 125 ? -3.656 -8.651 4.442 1.00 96.44 125 THR A N 1
ATOM 955 C CA . THR A 1 125 ? -3.798 -8.778 2.991 1.00 96.44 125 THR A CA 1
ATOM 956 C C . THR A 1 125 ? -4.602 -7.589 2.468 1.00 96.44 125 THR A C 1
ATOM 958 O O . THR A 1 125 ? -5.770 -7.429 2.819 1.00 96.44 125 THR A O 1
ATOM 961 N N . THR A 1 126 ? -4.012 -6.761 1.602 1.00 94.56 126 THR A N 1
ATOM 962 C CA . THR A 1 126 ? -4.610 -5.499 1.110 1.00 94.56 126 THR A CA 1
ATOM 963 C C . THR A 1 126 ? -5.385 -5.625 -0.204 1.00 94.56 126 THR A C 1
ATOM 965 O O . THR A 1 126 ? -5.759 -4.629 -0.824 1.00 94.56 126 THR A O 1
ATOM 968 N N . LEU A 1 127 ? -5.727 -6.851 -0.605 1.00 93.50 127 LEU A N 1
ATOM 969 C CA . LEU A 1 127 ? -6.449 -7.176 -1.840 1.00 93.50 127 LEU A CA 1
ATOM 970 C C . LEU A 1 127 ? -7.957 -6.862 -1.764 1.00 93.50 127 LEU A C 1
ATOM 972 O O . LEU A 1 127 ? -8.791 -7.650 -2.200 1.00 93.50 127 LEU A O 1
ATOM 976 N N . PHE A 1 128 ? -8.347 -5.707 -1.213 1.00 92.81 128 PHE A N 1
ATOM 977 C CA . PHE A 1 128 ? -9.758 -5.338 -1.003 1.00 92.81 128 PHE A CA 1
ATOM 978 C C . PHE A 1 128 ? -10.598 -5.296 -2.295 1.00 92.81 128 PHE A C 1
ATOM 980 O O . PHE A 1 128 ? -11.816 -5.441 -2.232 1.00 92.81 128 PHE A O 1
ATOM 987 N N . GLN A 1 129 ? -9.964 -5.121 -3.459 1.00 91.75 129 GLN A N 1
ATOM 988 C CA . GLN A 1 129 ? -10.594 -5.154 -4.789 1.00 91.75 129 GLN A CA 1
ATOM 989 C C . GLN A 1 129 ? -10.110 -6.347 -5.638 1.00 91.75 129 GLN A C 1
ATOM 991 O O . GLN A 1 129 ? -10.289 -6.347 -6.853 1.00 91.75 129 GLN A O 1
ATOM 996 N N . GLY A 1 130 ? -9.477 -7.338 -5.011 1.00 91.69 130 GLY A N 1
ATOM 997 C CA . GLY A 1 130 ? -8.830 -8.457 -5.685 1.00 91.69 130 GLY A CA 1
ATOM 998 C C . GLY A 1 130 ? -7.583 -8.068 -6.481 1.00 91.69 130 GLY A C 1
ATOM 999 O O . GLY A 1 130 ? -7.011 -6.993 -6.283 1.00 91.69 130 GLY A O 1
ATOM 1000 N N . THR A 1 131 ? -7.163 -8.959 -7.381 1.00 88.50 131 THR A N 1
ATOM 1001 C CA . THR A 1 131 ? -6.100 -8.705 -8.368 1.00 88.50 131 THR A CA 1
ATOM 1002 C C . THR A 1 131 ? -6.681 -8.647 -9.779 1.00 88.50 131 THR A C 1
ATOM 1004 O O . THR A 1 131 ? -7.873 -8.880 -9.992 1.00 88.50 131 THR A O 1
ATOM 1007 N N . ARG A 1 132 ? -5.838 -8.323 -10.766 1.00 83.06 132 ARG A N 1
ATOM 1008 C CA . ARG A 1 132 ? -6.243 -8.360 -12.177 1.00 83.06 132 ARG A CA 1
ATOM 1009 C C . ARG A 1 132 ? -6.511 -9.787 -12.653 1.00 83.06 132 ARG A C 1
ATOM 1011 O O . ARG A 1 132 ? -7.429 -9.969 -13.444 1.00 83.06 132 ARG A O 1
ATOM 1018 N N . GLU A 1 133 ? -5.752 -10.775 -12.170 1.00 85.56 133 GLU A N 1
ATOM 1019 C CA . GLU A 1 133 ? -6.000 -12.181 -12.510 1.00 85.56 133 GLU A CA 1
ATOM 1020 C C . GLU A 1 133 ? -7.178 -12.765 -11.730 1.00 85.56 133 GLU A C 1
ATOM 1022 O O . GLU A 1 133 ? -7.929 -13.575 -12.268 1.00 85.56 133 GLU A O 1
ATOM 1027 N N . ASN A 1 134 ? -7.357 -12.359 -10.469 1.00 89.69 134 ASN A N 1
ATOM 1028 C CA . ASN A 1 134 ? -8.399 -12.896 -9.606 1.00 89.69 134 ASN A CA 1
ATOM 1029 C C . ASN A 1 134 ? -9.182 -11.783 -8.877 1.00 89.69 134 ASN A C 1
ATOM 1031 O O . ASN A 1 134 ? -8.853 -11.409 -7.743 1.00 89.69 134 ASN A O 1
ATOM 1035 N N . PRO A 1 135 ? -10.276 -11.289 -9.489 1.00 92.25 135 PRO A N 1
ATOM 1036 C CA . PRO A 1 135 ? -11.139 -10.261 -8.901 1.00 92.25 135 PRO A CA 1
ATOM 1037 C C . PRO A 1 135 ? -11.939 -10.727 -7.675 1.00 92.25 135 PRO A C 1
ATOM 1039 O O . PRO A 1 135 ? -12.531 -9.902 -6.975 1.00 92.25 135 PRO A O 1
ATOM 1042 N N . ALA A 1 136 ? -12.016 -12.037 -7.416 1.00 95.44 136 ALA A N 1
ATOM 1043 C CA . ALA A 1 136 ? -12.764 -12.585 -6.285 1.00 95.44 136 ALA A CA 1
ATOM 1044 C C . ALA A 1 136 ? -11.989 -12.492 -4.960 1.00 95.44 136 ALA A C 1
ATOM 1046 O O . ALA A 1 136 ? -12.601 -12.571 -3.896 1.00 95.44 136 ALA A O 1
ATOM 1047 N N . LEU A 1 137 ? -10.668 -12.276 -5.010 1.00 94.81 137 LEU A N 1
ATOM 1048 C CA . LEU A 1 137 ? -9.845 -12.101 -3.813 1.00 94.81 137 LEU A CA 1
ATOM 1049 C C . LEU A 1 137 ? -10.305 -10.893 -2.987 1.00 94.81 137 LEU A C 1
ATOM 1051 O O . LEU A 1 137 ? -10.818 -9.902 -3.513 1.00 94.81 137 LEU A O 1
ATOM 1055 N N . ARG A 1 138 ? -10.138 -10.990 -1.669 1.00 95.94 138 ARG A N 1
ATOM 1056 C CA . ARG A 1 138 ? -10.524 -9.960 -0.700 1.00 95.94 138 ARG A CA 1
ATOM 1057 C C . ARG A 1 138 ? -9.400 -9.732 0.298 1.00 95.94 138 ARG A C 1
ATOM 1059 O O . ARG A 1 138 ? -8.510 -10.567 0.444 1.00 95.94 138 ARG A O 1
ATOM 1066 N N . GLY A 1 139 ? -9.456 -8.588 0.974 1.00 95.44 139 GLY A N 1
ATOM 1067 C CA . GLY A 1 139 ? -8.544 -8.297 2.071 1.00 95.44 139 GLY A CA 1
ATOM 1068 C C . GLY A 1 139 ? -8.882 -9.102 3.325 1.00 95.44 139 GLY A C 1
ATOM 1069 O O . GLY A 1 139 ? -10.031 -9.495 3.529 1.00 95.44 139 GLY A O 1
ATOM 1070 N N . SER A 1 140 ? -7.880 -9.334 4.166 1.00 97.31 140 SER A N 1
ATOM 1071 C CA . SER A 1 140 ? -8.024 -10.053 5.436 1.00 97.31 140 SER A CA 1
ATOM 1072 C C . SER A 1 140 ? -6.992 -9.580 6.448 1.00 97.31 140 SER A C 1
ATOM 1074 O O . SER A 1 140 ? -5.922 -9.127 6.052 1.00 97.31 140 SER A O 1
ATOM 1076 N N . PHE A 1 141 ? -7.296 -9.749 7.732 1.00 97.81 141 PHE A N 1
ATOM 1077 C CA . PHE A 1 141 ? -6.345 -9.584 8.828 1.00 97.81 141 PHE A CA 1
ATOM 1078 C C . PHE A 1 141 ? -6.210 -10.918 9.562 1.00 97.81 141 PHE A C 1
ATOM 1080 O O . PHE A 1 141 ? -7.221 -11.564 9.845 1.00 97.81 141 PHE A O 1
ATOM 1087 N N . ARG A 1 142 ? -4.979 -11.351 9.837 1.00 98.06 142 ARG A N 1
ATOM 1088 C CA . ARG A 1 142 ? -4.670 -12.606 10.541 1.00 98.06 142 ARG A CA 1
ATOM 1089 C C . ARG A 1 142 ? -3.804 -12.333 11.766 1.00 98.06 142 ARG A C 1
ATOM 1091 O O . ARG A 1 142 ? -3.084 -11.342 11.798 1.00 98.06 142 ARG A O 1
ATOM 1098 N N . GLY A 1 143 ? -3.875 -13.221 12.757 1.00 97.69 143 GLY A N 1
ATOM 1099 C CA . GLY A 1 143 ? -3.108 -13.079 14.001 1.00 97.69 143 GLY A CA 1
ATOM 1100 C C . GLY A 1 143 ? -3.654 -12.009 14.948 1.00 97.69 143 GLY A C 1
ATOM 1101 O O . GLY A 1 143 ? -2.891 -11.412 15.693 1.00 97.69 143 GLY A O 1
ATOM 1102 N N . ILE A 1 144 ? -4.962 -11.738 14.906 1.00 98.19 144 ILE A N 1
ATOM 1103 C CA . ILE A 1 144 ? -5.595 -10.789 15.829 1.00 98.19 144 ILE A CA 1
ATOM 1104 C C . ILE A 1 144 ? -5.670 -11.406 17.232 1.00 98.19 144 ILE A C 1
ATOM 1106 O O . ILE A 1 144 ? -6.143 -12.533 17.389 1.00 98.19 144 ILE A O 1
ATOM 1110 N N . SER A 1 145 ? -5.250 -10.636 18.229 1.00 97.62 145 SER A N 1
ATOM 1111 C CA . SER A 1 145 ? -5.314 -10.922 19.663 1.00 97.62 145 SER A CA 1
ATOM 1112 C C . SER A 1 145 ? -6.039 -9.792 20.405 1.00 97.62 145 SER A C 1
ATOM 1114 O O . SER A 1 145 ? -6.418 -8.782 19.809 1.00 97.62 145 SER A O 1
ATOM 1116 N N . CYS A 1 146 ? -6.244 -9.940 21.714 1.00 97.31 146 CYS A N 1
ATOM 1117 C CA . CYS A 1 146 ? -6.815 -8.868 22.534 1.00 97.31 146 CYS A CA 1
ATOM 1118 C C . CYS A 1 146 ? -5.859 -7.669 22.648 1.00 97.31 146 CYS A C 1
ATOM 1120 O O . CYS A 1 146 ? -6.299 -6.533 22.808 1.00 97.31 146 CYS A O 1
ATOM 1122 N N . GLU A 1 147 ? -4.557 -7.922 22.544 1.00 96.56 147 GLU A N 1
ATOM 1123 C CA . GLU A 1 147 ? -3.479 -6.961 22.756 1.00 96.56 147 GLU A CA 1
ATOM 1124 C C . GLU A 1 147 ? -3.194 -6.126 21.500 1.00 96.56 147 GLU A C 1
ATOM 1126 O O . GLU A 1 147 ? -2.851 -4.946 21.601 1.00 96.56 147 GLU A O 1
ATOM 1131 N N . ASN A 1 148 ? -3.384 -6.709 20.313 1.00 97.00 148 ASN A N 1
ATOM 1132 C CA . ASN A 1 148 ? -3.096 -6.053 19.037 1.00 97.00 148 ASN A CA 1
ATOM 1133 C C . ASN A 1 148 ? -4.348 -5.551 18.295 1.00 97.00 148 ASN A C 1
ATOM 1135 O O . ASN A 1 148 ? -4.251 -4.976 17.207 1.00 97.00 148 ASN A O 1
ATOM 1139 N N . PHE A 1 149 ? -5.537 -5.694 18.889 1.00 97.44 149 PHE A N 1
ATOM 1140 C CA . PHE A 1 149 ? -6.783 -5.200 18.309 1.00 97.44 149 PHE A CA 1
ATOM 1141 C C . PHE A 1 149 ? -6.979 -3.690 18.534 1.00 97.44 149 PHE A C 1
ATOM 1143 O O . PHE A 1 149 ? -7.926 -3.250 19.185 1.00 97.44 149 PHE A O 1
ATOM 1150 N N . THR A 1 150 ? -6.070 -2.866 17.999 1.00 96.94 150 THR A N 1
ATOM 1151 C CA . THR A 1 150 ? -6.113 -1.400 18.151 1.00 96.94 150 THR A CA 1
ATOM 1152 C C . THR A 1 150 ? -5.943 -0.663 16.818 1.00 96.94 150 THR A C 1
ATOM 1154 O O . THR A 1 150 ? -5.253 -1.158 15.924 1.00 96.94 150 THR A O 1
ATOM 1157 N N . PRO A 1 151 ? -6.500 0.556 16.658 1.00 97.44 151 PRO A N 1
ATOM 1158 C CA . PRO A 1 151 ? -6.383 1.320 15.414 1.00 97.44 151 PRO A CA 1
ATOM 1159 C C . PRO A 1 151 ? -4.946 1.459 14.900 1.00 97.44 151 PRO A C 1
ATOM 1161 O O . PRO A 1 151 ? -4.714 1.359 13.697 1.00 97.44 151 PRO A O 1
ATOM 1164 N N . VAL A 1 152 ? -3.976 1.642 15.800 1.00 97.62 152 VAL A N 1
ATOM 1165 C CA . VAL A 1 152 ? -2.564 1.810 15.433 1.00 97.62 152 VAL A CA 1
ATOM 1166 C C . VAL A 1 152 ? -1.965 0.533 14.850 1.00 97.62 152 VAL A C 1
ATOM 1168 O O . VAL A 1 152 ? -1.322 0.602 13.799 1.00 97.62 152 VAL A O 1
ATOM 1171 N N . HIS A 1 153 ? -2.237 -0.630 15.450 1.00 98.12 153 HIS A N 1
ATOM 1172 C CA . HIS A 1 153 ? -1.799 -1.909 14.891 1.00 98.12 153 HIS A CA 1
ATOM 1173 C C . HIS A 1 153 ? -2.396 -2.128 13.501 1.00 98.12 153 HIS A C 1
ATOM 1175 O O . HIS A 1 153 ? -1.666 -2.484 12.580 1.00 98.12 153 HIS A O 1
ATOM 1181 N N . PHE A 1 154 ? -3.681 -1.826 13.291 1.00 98.12 154 PHE A N 1
ATOM 1182 C CA . PHE A 1 154 ? -4.310 -1.945 11.970 1.00 98.12 154 PHE A CA 1
ATOM 1183 C C . PHE A 1 154 ? -3.732 -0.962 10.942 1.00 98.12 154 PHE A C 1
ATOM 1185 O O . PHE A 1 154 ? -3.539 -1.340 9.786 1.00 98.12 154 PHE A O 1
ATOM 1192 N N . MET A 1 155 ? -3.403 0.273 11.340 1.00 97.50 155 MET A N 1
ATOM 1193 C CA . MET A 1 155 ? -2.707 1.227 10.466 1.00 97.50 155 MET A CA 1
ATOM 1194 C C . MET A 1 155 ? -1.354 0.683 10.011 1.00 97.50 155 MET A C 1
ATOM 1196 O O . MET A 1 155 ? -1.064 0.693 8.813 1.00 97.50 155 MET A O 1
ATOM 1200 N N . HIS A 1 156 ? -0.546 0.171 10.943 1.00 96.88 156 HIS A N 1
ATOM 1201 C CA . HIS A 1 156 ? 0.746 -0.440 10.625 1.00 96.88 156 HIS A CA 1
ATOM 1202 C C . HIS A 1 156 ? 0.588 -1.677 9.741 1.00 96.88 156 HIS A C 1
ATOM 1204 O O . HIS A 1 156 ? 1.251 -1.774 8.708 1.00 96.88 156 HIS A O 1
ATOM 1210 N N . SER A 1 157 ? -0.365 -2.546 10.080 1.00 97.56 157 SER A N 1
ATOM 1211 C CA . SER A 1 157 ? -0.695 -3.762 9.333 1.00 97.56 157 SER A CA 1
ATOM 1212 C C . SER A 1 157 ? -1.021 -3.439 7.877 1.00 97.56 157 SER A C 1
ATOM 1214 O O . SER A 1 157 ? -0.416 -4.007 6.974 1.00 97.56 157 SER A O 1
ATOM 1216 N N . VAL A 1 158 ? -1.912 -2.471 7.623 1.00 97.50 158 VAL A N 1
ATOM 1217 C CA . VAL A 1 158 ? -2.281 -2.063 6.257 1.00 97.50 158 VAL A CA 1
ATOM 1218 C C . VAL A 1 158 ? -1.082 -1.506 5.495 1.00 97.50 158 VAL A C 1
ATOM 1220 O O . VAL A 1 158 ? -0.872 -1.888 4.346 1.00 97.50 158 VAL A O 1
ATOM 1223 N N . MET A 1 159 ? -0.271 -0.635 6.105 1.00 96.31 159 MET A N 1
ATOM 1224 C CA . MET A 1 159 ? 0.926 -0.097 5.442 1.00 96.31 159 MET A CA 1
ATOM 1225 C C . MET A 1 159 ? 1.942 -1.198 5.110 1.00 96.31 159 MET A C 1
ATOM 1227 O O . MET A 1 159 ? 2.528 -1.191 4.027 1.00 96.31 159 MET A O 1
ATOM 1231 N N . ASN A 1 160 ? 2.121 -2.161 6.014 1.00 95.69 160 ASN A N 1
ATOM 1232 C CA . ASN A 1 160 ? 2.993 -3.309 5.808 1.00 95.69 160 ASN A CA 1
ATOM 1233 C C . ASN A 1 160 ? 2.456 -4.241 4.710 1.00 95.69 160 ASN A C 1
ATOM 1235 O O . ASN A 1 160 ? 3.212 -4.623 3.824 1.00 95.69 160 ASN A O 1
ATOM 1239 N N . GLY A 1 161 ? 1.151 -4.524 4.709 1.00 95.75 161 GLY A N 1
ATOM 1240 C CA . GLY A 1 161 ? 0.475 -5.313 3.677 1.00 95.75 161 GLY A CA 1
ATOM 1241 C C . GLY A 1 161 ? 0.582 -4.679 2.288 1.00 95.75 161 GLY A C 1
ATOM 1242 O O . GLY A 1 161 ? 0.919 -5.362 1.325 1.00 95.75 161 GLY A O 1
ATOM 1243 N N . MET A 1 162 ? 0.422 -3.353 2.189 1.00 94.06 162 MET A N 1
ATOM 1244 C CA . MET A 1 162 ? 0.631 -2.610 0.938 1.00 94.06 162 MET A CA 1
ATOM 1245 C C . MET A 1 162 ? 2.058 -2.781 0.396 1.00 94.06 162 MET A C 1
ATOM 1247 O O . MET A 1 162 ? 2.249 -2.934 -0.811 1.00 94.06 162 MET A O 1
ATOM 1251 N N . ALA A 1 163 ? 3.064 -2.731 1.273 1.00 93.69 163 ALA A N 1
ATOM 1252 C CA . ALA A 1 163 ? 4.456 -2.934 0.886 1.00 93.69 163 ALA A CA 1
ATOM 1253 C C . ALA A 1 163 ? 4.733 -4.400 0.507 1.00 93.69 163 ALA A C 1
ATOM 1255 O O . ALA A 1 163 ? 5.402 -4.649 -0.494 1.00 93.69 163 ALA A O 1
ATOM 1256 N N . GLN A 1 164 ? 4.185 -5.363 1.255 1.00 93.38 164 GLN A N 1
ATOM 1257 C CA . GLN A 1 164 ? 4.316 -6.799 0.987 1.00 93.38 164 GLN A CA 1
ATOM 1258 C C . GLN A 1 164 ? 3.663 -7.215 -0.335 1.00 93.38 164 GLN A C 1
ATOM 1260 O O . GLN A 1 164 ? 4.262 -7.984 -1.078 1.00 93.38 164 GLN A O 1
ATOM 1265 N N . GLU A 1 165 ? 2.486 -6.678 -0.673 1.00 90.56 165 GLU A N 1
ATOM 1266 C CA . GLU A 1 165 ? 1.808 -6.941 -1.951 1.00 90.56 165 GLU A CA 1
ATOM 1267 C C . GLU A 1 165 ? 2.713 -6.582 -3.139 1.00 90.56 165 GLU A C 1
ATOM 1269 O O . GLU A 1 165 ? 2.874 -7.357 -4.082 1.00 90.56 165 GLU A O 1
ATOM 1274 N N . LEU A 1 166 ? 3.366 -5.422 -3.068 1.00 88.94 166 LEU A N 1
ATOM 1275 C CA . LEU A 1 166 ? 4.289 -4.969 -4.104 1.00 88.94 166 LEU A CA 1
ATOM 1276 C C . LEU A 1 166 ? 5.625 -5.713 -4.069 1.00 88.94 166 LEU A C 1
ATOM 1278 O O . LEU A 1 166 ? 6.220 -5.956 -5.120 1.00 88.94 166 LEU A O 1
ATOM 1282 N N . PHE A 1 167 ? 6.088 -6.101 -2.883 1.00 89.50 167 PHE A N 1
ATOM 1283 C CA . PHE A 1 167 ? 7.279 -6.927 -2.740 1.00 89.50 167 PHE A CA 1
ATOM 1284 C C . PHE A 1 167 ? 7.077 -8.327 -3.330 1.00 89.50 167 PHE A C 1
ATOM 1286 O O . PHE A 1 167 ? 7.972 -8.831 -3.995 1.00 89.50 167 PHE A O 1
ATOM 1293 N N . ALA A 1 168 ? 5.892 -8.923 -3.181 1.00 88.62 168 ALA A N 1
ATOM 1294 C CA . ALA A 1 168 ? 5.566 -10.215 -3.780 1.00 88.62 168 ALA A CA 1
ATOM 1295 C C . ALA A 1 168 ? 5.652 -10.171 -5.317 1.00 88.62 168 ALA A C 1
ATOM 1297 O O . ALA A 1 168 ? 6.217 -11.070 -5.933 1.00 88.62 168 ALA A O 1
ATOM 1298 N N . MET A 1 169 ? 5.176 -9.087 -5.941 1.00 85.69 169 MET A N 1
ATOM 1299 C CA . MET A 1 169 ? 5.357 -8.865 -7.384 1.00 85.69 169 MET A CA 1
ATOM 1300 C C . MET A 1 169 ? 6.839 -8.697 -7.746 1.00 85.69 169 MET A C 1
ATOM 1302 O O . MET A 1 169 ? 7.316 -9.228 -8.747 1.00 85.69 169 MET A O 1
ATOM 1306 N N . TYR A 1 170 ? 7.583 -7.965 -6.916 1.00 85.69 170 TYR A N 1
ATOM 1307 C CA . TYR A 1 170 ? 9.017 -7.755 -7.090 1.00 85.69 170 TYR A CA 1
ATOM 1308 C C . TYR A 1 170 ? 9.843 -9.045 -6.922 1.00 85.69 170 TYR A C 1
ATOM 1310 O O . TYR A 1 170 ? 10.853 -9.214 -7.606 1.00 85.69 170 TYR A O 1
ATOM 1318 N N . GLN A 1 171 ? 9.398 -9.988 -6.092 1.00 86.31 171 GLN A N 1
ATOM 1319 C CA . GLN A 1 171 ? 10.048 -11.287 -5.931 1.00 86.31 171 GLN A CA 1
ATOM 1320 C C . GLN A 1 171 ? 10.064 -12.070 -7.249 1.00 86.31 171 GLN A C 1
ATOM 1322 O O . GLN A 1 171 ? 11.106 -12.597 -7.621 1.00 86.31 171 GLN A O 1
ATOM 1327 N N . GLY A 1 172 ? 8.981 -12.026 -8.034 1.00 82.94 172 GLY A N 1
ATOM 1328 C CA . GLY A 1 172 ? 8.958 -12.643 -9.365 1.00 82.94 172 GLY A CA 1
ATOM 1329 C C . GLY A 1 172 ? 10.027 -12.081 -10.314 1.00 82.94 172 GLY A C 1
ATOM 1330 O O . GLY A 1 172 ? 10.564 -12.803 -11.152 1.00 82.94 172 GLY A O 1
ATOM 1331 N N . PHE A 1 173 ? 10.394 -10.804 -10.164 1.00 81.88 173 PHE A N 1
ATOM 1332 C CA . PHE A 1 173 ? 11.518 -10.227 -10.904 1.00 81.88 173 PHE A CA 1
ATOM 1333 C C . PHE A 1 173 ? 12.871 -10.780 -10.433 1.00 81.88 173 PHE A C 1
ATOM 1335 O O . PHE A 1 173 ? 13.731 -11.058 -11.269 1.00 81.88 173 PHE A O 1
ATOM 1342 N N . LEU A 1 174 ? 13.069 -10.945 -9.123 1.00 84.12 174 LEU A N 1
ATOM 1343 C CA . LEU A 1 174 ? 14.285 -11.556 -8.579 1.00 84.12 174 LEU A CA 1
ATOM 1344 C C . LEU A 1 174 ? 14.437 -13.008 -9.043 1.00 84.12 174 LEU A C 1
ATOM 1346 O O . LEU A 1 174 ? 15.507 -13.389 -9.515 1.00 84.12 174 LEU A O 1
ATOM 1350 N N . ASP A 1 175 ? 13.355 -13.780 -8.986 1.00 85.19 175 ASP A N 1
ATOM 1351 C CA . ASP A 1 175 ? 13.331 -15.193 -9.376 1.00 85.19 175 ASP A CA 1
ATOM 1352 C C . ASP A 1 175 ? 13.649 -15.376 -10.868 1.00 85.19 175 ASP A C 1
ATOM 1354 O O . ASP A 1 175 ? 14.273 -16.356 -11.271 1.00 85.19 175 ASP A O 1
ATOM 1358 N N . ALA A 1 176 ? 13.305 -14.387 -11.695 1.00 80.50 176 ALA A N 1
ATOM 1359 C CA . ALA A 1 176 ? 13.649 -14.343 -13.112 1.00 80.50 176 ALA A CA 1
ATOM 1360 C C . ALA A 1 176 ? 15.103 -13.887 -13.394 1.00 80.50 176 ALA A C 1
ATOM 1362 O O . ALA A 1 176 ? 15.442 -13.545 -14.530 1.00 80.50 176 ALA A O 1
ATOM 1363 N N . GLY A 1 177 ? 15.971 -13.864 -12.376 1.00 78.75 177 GLY A N 1
ATOM 1364 C CA . GLY A 1 177 ? 17.382 -13.474 -12.481 1.00 78.75 177 GLY A CA 1
ATOM 1365 C C . GLY A 1 177 ? 17.628 -11.969 -12.344 1.00 78.75 177 GLY A C 1
ATOM 1366 O O . GLY A 1 177 ? 18.705 -11.474 -12.689 1.00 78.75 177 GLY A O 1
ATOM 1367 N N . GLY A 1 178 ? 16.634 -11.221 -11.863 1.00 75.38 178 GLY A N 1
ATOM 1368 C CA . GLY A 1 178 ? 16.765 -9.808 -11.546 1.00 75.38 178 GLY A CA 1
ATOM 1369 C C . GLY A 1 178 ? 17.736 -9.559 -10.390 1.00 75.38 178 GLY A C 1
ATOM 1370 O O . GLY A 1 178 ? 17.792 -10.306 -9.420 1.00 75.38 178 GLY A O 1
ATOM 1371 N N . ALA A 1 179 ? 18.501 -8.470 -10.464 1.00 74.19 179 ALA A N 1
ATOM 1372 C CA . ALA A 1 179 ? 19.380 -8.060 -9.368 1.00 74.19 179 ALA A CA 1
ATOM 1373 C C . ALA A 1 179 ? 18.636 -7.175 -8.357 1.00 74.19 179 ALA A C 1
ATOM 1375 O O . ALA A 1 179 ? 17.843 -6.309 -8.746 1.00 74.19 179 ALA A O 1
ATOM 1376 N N . LYS A 1 180 ? 18.949 -7.336 -7.065 1.00 72.44 180 LYS A N 1
ATOM 1377 C CA . LYS A 1 180 ? 18.432 -6.467 -6.001 1.00 72.44 180 LYS A CA 1
ATOM 1378 C C . LYS A 1 180 ? 18.856 -5.004 -6.239 1.00 72.44 180 LYS A C 1
ATOM 1380 O O . LYS A 1 180 ? 20.033 -4.772 -6.515 1.00 72.44 180 LYS A O 1
ATOM 1385 N N . PRO A 1 181 ? 17.944 -4.013 -6.171 1.00 72.06 181 PRO A N 1
ATOM 1386 C CA . PRO A 1 181 ? 18.307 -2.613 -6.302 1.00 72.06 181 PRO A CA 1
ATOM 1387 C C . PRO A 1 181 ? 19.049 -2.136 -5.053 1.00 72.06 181 PRO A C 1
ATOM 1389 O O . PRO A 1 181 ? 18.732 -2.528 -3.931 1.00 72.06 181 PRO A O 1
ATOM 1392 N N . GLU A 1 182 ? 20.014 -1.246 -5.264 1.00 77.56 182 GLU A N 1
ATOM 1393 C CA . GLU A 1 182 ? 20.753 -0.584 -4.184 1.00 77.56 182 GLU A CA 1
ATOM 1394 C C . GLU A 1 182 ? 19.920 0.520 -3.517 1.00 77.56 182 GLU A C 1
ATOM 1396 O O . GLU A 1 182 ? 20.097 0.794 -2.332 1.00 77.56 182 GLU A O 1
ATOM 1401 N N . ALA A 1 183 ? 18.980 1.117 -4.258 1.00 80.00 183 ALA A N 1
ATOM 1402 C CA . ALA A 1 183 ? 18.081 2.149 -3.760 1.00 80.00 183 ALA A CA 1
ATOM 1403 C C . ALA A 1 183 ? 16.690 2.093 -4.409 1.00 80.00 183 ALA A C 1
ATOM 1405 O O . ALA A 1 183 ? 16.507 1.717 -5.577 1.00 80.00 183 ALA A O 1
ATOM 1406 N N . MET A 1 184 ? 15.700 2.539 -3.640 1.00 88.75 184 MET A N 1
ATOM 1407 C CA . MET A 1 184 ? 14.313 2.677 -4.053 1.00 88.75 184 MET A CA 1
ATOM 1408 C C . MET A 1 184 ? 13.944 4.154 -4.194 1.00 88.75 184 MET A C 1
ATOM 1410 O O . MET A 1 184 ? 14.300 4.976 -3.355 1.00 88.75 184 MET A O 1
ATOM 1414 N N . ILE A 1 185 ? 13.187 4.502 -5.231 1.00 89.38 185 ILE A N 1
ATOM 1415 C CA . ILE A 1 185 ? 12.610 5.832 -5.400 1.00 89.38 185 ILE A CA 1
ATOM 1416 C C . ILE A 1 185 ? 11.109 5.805 -5.161 1.00 89.38 185 ILE A C 1
ATOM 1418 O O . ILE A 1 185 ? 10.358 5.196 -5.917 1.00 89.38 185 ILE A O 1
ATOM 1422 N N . GLY A 1 186 ? 10.663 6.525 -4.138 1.00 88.75 186 GLY A N 1
ATOM 1423 C CA . GLY A 1 186 ? 9.249 6.762 -3.873 1.00 88.75 186 GLY A CA 1
ATOM 1424 C C . GLY A 1 186 ? 8.708 7.951 -4.667 1.00 88.75 186 GLY A C 1
ATOM 1425 O O . GLY A 1 186 ? 9.371 8.975 -4.820 1.00 88.75 186 GLY A O 1
ATOM 1426 N N . SER A 1 187 ? 7.483 7.840 -5.167 1.00 85.94 187 SER A N 1
ATOM 1427 C CA . SER A 1 187 ? 6.778 8.898 -5.891 1.00 85.94 187 SER A CA 1
ATOM 1428 C C . SER A 1 187 ? 5.271 8.860 -5.623 1.00 85.94 187 SER A C 1
ATOM 1430 O O . SER A 1 187 ? 4.693 7.831 -5.260 1.00 85.94 187 SER A O 1
ATOM 1432 N N . GLY A 1 188 ? 4.607 9.998 -5.812 1.00 85.25 188 GLY A N 1
ATOM 1433 C CA . GLY A 1 188 ? 3.179 10.143 -5.541 1.00 85.25 188 GLY A CA 1
ATOM 1434 C C . GLY A 1 188 ? 2.816 10.486 -4.091 1.00 85.25 188 GLY A C 1
ATOM 1435 O O . GLY A 1 188 ? 3.588 10.338 -3.141 1.00 85.25 188 GLY A O 1
ATOM 1436 N N . ASN A 1 189 ? 1.586 10.975 -3.934 1.00 86.12 189 ASN A N 1
ATOM 1437 C CA . ASN A 1 189 ? 1.141 11.655 -2.718 1.00 86.12 189 ASN A CA 1
ATOM 1438 C C . ASN A 1 189 ? 1.072 10.762 -1.479 1.00 86.12 189 ASN A C 1
ATOM 1440 O O . ASN A 1 189 ? 1.357 11.247 -0.390 1.00 86.12 189 ASN A O 1
ATOM 1444 N N . GLY A 1 190 ? 0.705 9.485 -1.619 1.00 86.88 190 GLY A N 1
ATOM 1445 C CA . GLY A 1 190 ? 0.608 8.601 -0.457 1.00 86.88 190 GLY A CA 1
ATOM 1446 C C . GLY A 1 190 ? 1.959 8.369 0.211 1.00 86.88 190 GLY A C 1
ATOM 1447 O O . GLY A 1 190 ? 2.037 8.439 1.429 1.00 86.88 190 GLY A O 1
ATOM 1448 N N . LEU A 1 191 ? 3.034 8.194 -0.567 1.00 90.50 191 LEU A N 1
ATOM 1449 C CA . LEU A 1 191 ? 4.389 8.090 -0.016 1.00 90.50 191 LEU A CA 1
ATOM 1450 C C . LEU A 1 191 ? 4.865 9.434 0.544 1.00 90.50 191 LEU A C 1
ATOM 1452 O O . LEU A 1 191 ? 5.336 9.479 1.674 1.00 90.50 191 LEU A O 1
ATOM 1456 N N . ARG A 1 192 ? 4.686 10.545 -0.188 1.00 89.69 192 ARG A N 1
ATOM 1457 C CA . ARG A 1 192 ? 5.128 11.880 0.269 1.00 89.69 192 ARG A CA 1
ATOM 1458 C C . ARG A 1 192 ? 4.488 12.314 1.586 1.00 89.69 192 ARG A C 1
ATOM 1460 O O . ARG A 1 192 ? 5.158 12.925 2.408 1.00 89.69 192 ARG A O 1
ATOM 1467 N N . LYS A 1 193 ? 3.201 12.013 1.771 1.00 90.12 193 LYS A N 1
ATOM 1468 C CA . LYS A 1 193 ? 2.401 12.456 2.923 1.00 90.12 193 LYS A CA 1
ATOM 1469 C C . LYS A 1 193 ? 2.370 11.451 4.073 1.00 90.12 193 LYS A C 1
ATOM 1471 O O . LYS A 1 193 ? 1.705 11.712 5.064 1.00 90.12 193 LYS A O 1
ATOM 1476 N N . ASN A 1 194 ? 3.025 10.298 3.938 1.00 93.12 194 ASN A N 1
ATOM 1477 C CA . ASN A 1 194 ? 3.025 9.269 4.970 1.00 93.12 194 ASN A CA 1
ATOM 1478 C C . ASN A 1 194 ? 4.435 8.693 5.151 1.00 93.12 194 ASN A C 1
ATOM 1480 O O . ASN A 1 194 ? 4.847 7.759 4.459 1.00 93.12 194 ASN A O 1
ATOM 1484 N N . ARG A 1 195 ? 5.175 9.247 6.117 1.00 94.06 195 ARG A N 1
ATOM 1485 C CA . ARG A 1 195 ? 6.524 8.775 6.469 1.00 94.06 195 ARG A CA 1
ATOM 1486 C C . ARG A 1 195 ? 6.536 7.352 7.032 1.00 94.06 195 ARG A C 1
ATOM 1488 O O . ARG A 1 195 ? 7.512 6.632 6.852 1.00 94.06 195 ARG A O 1
ATOM 1495 N N . HIS A 1 196 ? 5.455 6.929 7.686 1.00 94.62 196 HIS A N 1
ATOM 1496 C CA . HIS A 1 196 ? 5.328 5.573 8.225 1.00 94.62 196 HIS A CA 1
ATOM 1497 C C . HIS A 1 196 ? 5.167 4.545 7.107 1.00 94.62 196 HIS A C 1
ATOM 1499 O O . HIS A 1 196 ? 5.753 3.466 7.173 1.00 94.62 196 HIS A O 1
ATOM 1505 N N . LEU A 1 197 ? 4.472 4.916 6.028 1.00 94.38 197 LEU A N 1
ATOM 1506 C CA . LEU A 1 197 ? 4.411 4.104 4.818 1.00 94.38 197 LEU A CA 1
ATOM 1507 C C . LEU A 1 197 ? 5.798 3.974 4.180 1.00 94.38 197 LEU A C 1
ATOM 1509 O O . LEU A 1 197 ? 6.187 2.864 3.840 1.00 94.38 197 LEU A O 1
ATOM 1513 N N . GLN A 1 198 ? 6.570 5.062 4.071 1.00 93.81 198 GLN A N 1
ATOM 1514 C CA . GLN A 1 198 ? 7.950 4.996 3.559 1.00 93.81 198 GLN A CA 1
ATOM 1515 C C . GLN A 1 198 ? 8.789 3.982 4.352 1.00 93.81 198 GLN A C 1
ATOM 1517 O O . GLN A 1 198 ? 9.353 3.067 3.756 1.00 93.81 198 GLN A O 1
ATOM 1522 N N . LYS A 1 199 ? 8.767 4.060 5.691 1.00 93.88 199 LYS A N 1
ATOM 1523 C CA . LYS A 1 199 ? 9.465 3.105 6.569 1.00 93.88 199 LYS A CA 1
ATOM 1524 C C . LYS A 1 199 ? 9.003 1.658 6.369 1.00 93.88 199 LYS A C 1
ATOM 1526 O O . LYS A 1 199 ? 9.824 0.744 6.408 1.00 93.88 199 LYS A O 1
ATOM 1531 N N . ALA A 1 200 ? 7.705 1.430 6.149 1.00 93.94 200 ALA A N 1
ATOM 1532 C CA . ALA A 1 200 ? 7.182 0.093 5.870 1.00 93.94 200 ALA A CA 1
ATOM 1533 C C . ALA A 1 200 ? 7.780 -0.487 4.577 1.00 93.94 200 ALA A C 1
ATOM 1535 O O . ALA A 1 200 ? 8.227 -1.633 4.573 1.00 93.94 200 ALA A O 1
ATOM 1536 N N . PHE A 1 201 ? 7.865 0.311 3.509 1.00 93.44 201 PHE A N 1
ATOM 1537 C CA . PHE A 1 201 ? 8.528 -0.103 2.271 1.00 93.44 201 PHE A CA 1
ATOM 1538 C C . PHE A 1 201 ? 10.025 -0.353 2.467 1.00 93.44 201 PHE A C 1
ATOM 1540 O O . PHE A 1 201 ? 10.526 -1.373 2.004 1.00 93.44 201 PHE A O 1
ATOM 1547 N N . GLU A 1 202 ? 10.738 0.535 3.161 1.00 93.31 202 GLU A N 1
ATOM 1548 C CA . GLU A 1 202 ? 12.173 0.359 3.417 1.00 93.31 202 GLU A CA 1
ATOM 1549 C C . GLU A 1 202 ? 12.466 -0.941 4.167 1.00 93.31 202 GLU A C 1
ATOM 1551 O O . GLU A 1 202 ? 13.371 -1.688 3.788 1.00 93.31 202 GLU A O 1
ATOM 1556 N N . ARG A 1 203 ? 11.653 -1.247 5.187 1.00 92.75 203 ARG A N 1
ATOM 1557 C CA . ARG A 1 203 ? 11.735 -2.490 5.959 1.00 92.75 203 ARG A CA 1
ATOM 1558 C C . ARG A 1 203 ? 11.465 -3.713 5.085 1.00 92.75 203 ARG A C 1
ATOM 1560 O O . ARG A 1 203 ? 12.292 -4.619 5.043 1.00 92.75 203 ARG A O 1
ATOM 1567 N N . VAL A 1 204 ? 10.335 -3.735 4.373 1.00 92.44 204 VAL A N 1
ATOM 1568 C CA . VAL A 1 204 ? 9.913 -4.897 3.570 1.00 92.44 204 VAL A CA 1
ATOM 1569 C C . VAL A 1 204 ? 10.896 -5.184 2.435 1.00 92.44 204 VAL A C 1
ATOM 1571 O O . VAL A 1 204 ? 11.288 -6.327 2.237 1.00 92.44 204 VAL A O 1
ATOM 1574 N N . PHE A 1 205 ? 11.351 -4.156 1.719 1.00 90.00 205 PHE A N 1
ATOM 1575 C CA . PHE A 1 205 ? 12.304 -4.331 0.620 1.00 90.00 205 PHE A CA 1
ATOM 1576 C C . PHE A 1 205 ? 13.756 -4.453 1.099 1.00 90.00 205 PHE A C 1
ATOM 1578 O O . PHE A 1 205 ? 14.642 -4.780 0.301 1.00 90.00 205 PHE A O 1
ATOM 1585 N N . SER A 1 206 ? 14.019 -4.178 2.383 1.00 91.19 206 SER A N 1
ATOM 1586 C CA . SER A 1 206 ? 15.367 -4.099 2.954 1.00 91.19 206 SER A CA 1
ATOM 1587 C C . SER A 1 206 ? 16.287 -3.242 2.073 1.00 91.19 206 SER A C 1
ATOM 1589 O O . SER A 1 206 ? 17.346 -3.700 1.625 1.00 91.19 206 SER A O 1
ATOM 1591 N N . CYS A 1 207 ? 15.805 -2.046 1.728 1.00 88.56 207 CYS A N 1
ATOM 1592 C CA . CYS A 1 207 ? 16.406 -1.132 0.759 1.00 88.56 207 CYS A CA 1
ATOM 1593 C C . CYS A 1 207 ? 15.993 0.312 1.098 1.00 88.56 207 CYS A C 1
ATOM 1595 O O . CYS A 1 207 ? 14.802 0.546 1.310 1.00 88.56 207 CYS A O 1
ATOM 1597 N N . PRO A 1 208 ? 16.930 1.277 1.145 1.00 88.75 208 PRO A N 1
ATOM 1598 C CA . PRO A 1 208 ? 16.601 2.661 1.471 1.00 88.75 208 PRO A CA 1
ATOM 1599 C C . PRO A 1 208 ? 15.712 3.298 0.398 1.00 88.75 208 PRO A C 1
ATOM 1601 O O . PRO A 1 208 ? 15.885 3.047 -0.800 1.00 88.75 208 PRO A O 1
ATOM 1604 N N . MET A 1 209 ? 14.788 4.161 0.825 1.00 87.81 209 MET A N 1
ATOM 1605 C CA . MET A 1 209 ? 13.898 4.900 -0.062 1.00 87.81 209 MET A CA 1
ATOM 1606 C C . MET A 1 209 ? 14.286 6.377 -0.123 1.00 87.81 209 MET A C 1
ATOM 1608 O O . MET A 1 209 ? 14.503 7.044 0.880 1.00 87.81 209 MET A O 1
ATOM 1612 N N . THR A 1 210 ? 14.320 6.932 -1.331 1.00 91.12 210 THR A N 1
ATOM 1613 C CA . THR A 1 210 ? 14.431 8.375 -1.566 1.00 91.12 210 THR A CA 1
ATOM 1614 C C . THR A 1 210 ? 13.215 8.857 -2.339 1.00 91.12 210 THR A C 1
ATOM 1616 O O . THR A 1 210 ? 12.804 8.237 -3.313 1.00 91.12 210 THR A O 1
ATOM 1619 N N . LEU A 1 211 ? 12.617 9.977 -1.946 1.00 88.81 211 LEU A N 1
ATOM 1620 C CA . LEU A 1 211 ? 11.493 10.531 -2.698 1.00 88.81 211 LEU A CA 1
ATOM 1621 C C . LEU A 1 211 ? 11.974 11.236 -3.975 1.00 88.81 211 LEU A C 1
ATOM 1623 O O . LEU A 1 211 ? 12.980 11.949 -3.976 1.00 88.81 211 LEU A O 1
ATOM 1627 N N . SER A 1 212 ? 11.227 11.078 -5.069 1.00 88.94 212 SER A N 1
ATOM 1628 C CA . SER A 1 212 ? 11.463 11.825 -6.305 1.00 88.94 212 SER A CA 1
ATOM 1629 C C . SER A 1 212 ? 11.388 13.332 -6.042 1.00 88.94 212 SER A C 1
ATOM 1631 O O . SER A 1 212 ? 10.504 13.810 -5.328 1.00 88.94 212 SER A O 1
ATOM 1633 N N . ARG A 1 213 ? 12.290 14.109 -6.649 1.00 87.69 213 ARG A N 1
ATOM 1634 C CA . ARG A 1 213 ? 12.303 15.577 -6.505 1.00 87.69 213 ARG A CA 1
ATOM 1635 C C . ARG A 1 213 ? 11.156 16.262 -7.253 1.00 87.69 213 ARG A C 1
ATOM 1637 O O . ARG A 1 213 ? 10.737 17.335 -6.847 1.00 87.69 213 ARG A O 1
ATOM 1644 N N . CYS A 1 214 ? 10.677 15.665 -8.346 1.00 87.25 214 CYS A N 1
ATOM 1645 C CA . CYS A 1 214 ? 9.508 16.165 -9.070 1.00 87.25 214 CYS A CA 1
ATOM 1646 C C . CYS A 1 214 ? 8.242 15.654 -8.394 1.00 87.25 214 CYS A C 1
ATOM 1648 O O . CYS A 1 214 ? 8.111 14.446 -8.240 1.00 87.25 214 CYS A O 1
ATOM 1650 N N . GLU A 1 215 ? 7.304 16.536 -8.063 1.00 85.00 215 GLU A N 1
ATOM 1651 C CA . GLU A 1 215 ? 5.991 16.129 -7.541 1.00 85.00 215 GLU A CA 1
ATOM 1652 C C . GLU A 1 215 ? 5.050 15.623 -8.639 1.00 85.00 215 GLU A C 1
ATOM 1654 O O . GLU A 1 215 ? 4.234 14.745 -8.386 1.00 85.00 215 GLU A O 1
ATOM 1659 N N . GLU A 1 216 ? 5.224 16.118 -9.867 1.00 87.31 216 GLU A N 1
ATOM 1660 C CA . GLU A 1 216 ? 4.482 15.681 -11.051 1.00 87.31 216 GLU A CA 1
ATOM 1661 C C . GLU A 1 216 ? 5.371 14.800 -11.937 1.00 87.31 216 GLU A C 1
ATOM 1663 O O . GLU A 1 216 ? 5.856 15.212 -12.994 1.00 87.31 216 GLU A O 1
ATOM 1668 N N . GLU A 1 217 ? 5.647 13.568 -11.497 1.00 85.12 217 GLU A N 1
ATOM 1669 C CA . GLU A 1 217 ? 6.675 12.714 -12.110 1.00 85.12 217 GLU A CA 1
ATOM 1670 C C . GLU A 1 217 ? 6.346 12.343 -13.560 1.00 85.12 217 GLU A C 1
ATOM 1672 O O . GLU A 1 217 ? 7.242 12.289 -14.402 1.00 85.12 217 GLU A O 1
ATOM 1677 N N . ALA A 1 218 ? 5.062 12.138 -13.870 1.00 84.38 218 ALA A N 1
ATOM 1678 C CA . ALA A 1 218 ? 4.612 11.837 -15.227 1.00 84.38 218 ALA A CA 1
ATOM 1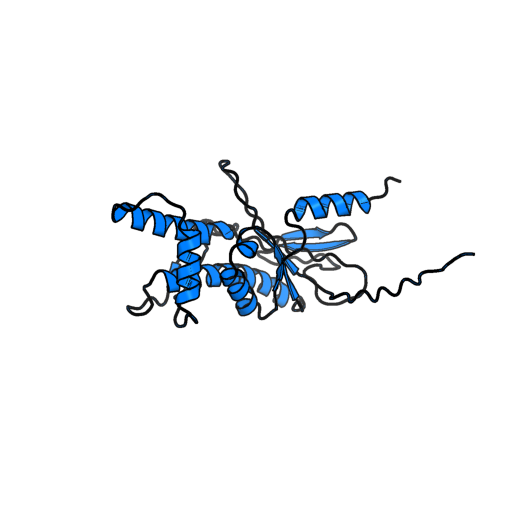679 C C . ALA A 1 218 ? 4.844 13.024 -16.175 1.00 84.38 218 ALA A C 1
ATOM 1681 O O . ALA A 1 218 ? 5.367 12.841 -17.274 1.00 84.38 218 ALA A O 1
ATOM 1682 N N . ALA A 1 219 ? 4.523 14.244 -15.729 1.00 88.31 219 ALA A N 1
ATOM 1683 C CA . ALA A 1 219 ? 4.753 15.459 -16.505 1.00 88.31 219 ALA A CA 1
ATOM 1684 C C . ALA A 1 219 ? 6.255 15.736 -16.672 1.00 88.31 219 ALA A C 1
ATOM 1686 O O . ALA A 1 219 ? 6.714 15.991 -17.785 1.00 88.31 219 ALA A O 1
ATOM 1687 N N . CYS A 1 220 ? 7.043 15.597 -15.599 1.00 87.25 220 CYS A N 1
ATOM 1688 C CA . CYS A 1 220 ? 8.503 15.691 -15.670 1.00 87.25 220 CYS A CA 1
ATOM 1689 C C . CYS A 1 220 ? 9.096 14.653 -16.638 1.00 87.25 220 CYS A C 1
ATOM 1691 O O . CYS A 1 220 ? 10.000 14.976 -17.409 1.00 87.25 220 CYS A O 1
ATOM 1693 N N . GLY A 1 221 ? 8.596 13.414 -16.615 1.00 86.50 221 GLY A N 1
ATOM 1694 C CA . GLY A 1 221 ? 9.006 12.348 -17.528 1.00 86.50 221 GLY A CA 1
ATOM 1695 C C . GLY A 1 221 ? 8.707 12.688 -18.987 1.00 86.50 221 GLY A C 1
ATOM 1696 O O . GLY A 1 221 ? 9.604 12.602 -19.824 1.00 86.50 221 GLY A O 1
ATOM 1697 N N . ALA A 1 222 ? 7.488 13.152 -19.273 1.00 87.94 222 ALA A N 1
ATOM 1698 C CA . ALA A 1 222 ? 7.078 13.577 -20.608 1.00 87.94 222 ALA A CA 1
ATOM 1699 C C . ALA A 1 222 ? 7.917 14.758 -21.124 1.00 87.94 222 ALA A C 1
ATOM 1701 O O . ALA A 1 222 ? 8.417 14.707 -22.244 1.00 87.94 222 ALA A O 1
ATOM 1702 N N . ALA A 1 223 ? 8.147 15.782 -20.297 1.00 90.38 223 ALA A N 1
ATOM 1703 C CA . ALA A 1 223 ? 8.961 16.940 -20.668 1.00 90.38 223 ALA A CA 1
ATOM 1704 C C . ALA A 1 223 ? 10.426 16.561 -20.946 1.00 90.38 223 ALA A C 1
ATOM 1706 O O . ALA A 1 223 ? 11.026 17.032 -21.912 1.00 90.38 223 ALA A O 1
ATOM 1707 N N . ARG A 1 224 ? 11.007 15.667 -20.131 1.00 86.94 224 ARG A N 1
ATOM 1708 C CA . ARG A 1 224 ? 12.360 15.134 -20.361 1.00 86.94 224 ARG A CA 1
ATOM 1709 C C . ARG A 1 224 ? 12.448 14.337 -21.655 1.00 86.94 224 ARG A C 1
ATOM 1711 O O . ARG A 1 224 ? 13.442 14.463 -22.363 1.00 86.94 224 ARG A O 1
ATOM 1718 N N . TRP A 1 225 ? 11.432 13.528 -21.947 1.00 84.88 225 TRP A N 1
ATOM 1719 C CA . TRP A 1 225 ? 11.374 12.772 -23.190 1.00 84.88 225 TRP A CA 1
ATOM 1720 C C . TRP A 1 225 ? 11.257 13.700 -24.402 1.00 84.88 225 TRP A C 1
ATOM 1722 O O . TRP A 1 225 ? 12.041 13.567 -25.333 1.00 84.88 225 TRP A O 1
ATOM 1732 N N . ALA A 1 226 ? 10.382 14.707 -24.343 1.00 88.25 226 ALA A N 1
ATOM 1733 C CA . ALA A 1 226 ? 10.237 15.710 -25.398 1.00 88.25 226 ALA A CA 1
ATOM 1734 C C . ALA A 1 226 ? 11.545 16.471 -25.680 1.00 88.25 226 ALA A C 1
ATOM 1736 O O . ALA A 1 226 ? 11.858 16.733 -26.832 1.00 88.25 226 ALA A O 1
ATOM 1737 N N . LEU A 1 227 ? 12.342 16.780 -24.650 1.00 87.81 227 LEU A N 1
ATOM 1738 C CA . LEU A 1 227 ? 13.664 17.396 -24.824 1.00 87.81 227 LEU A CA 1
ATOM 1739 C C . LEU A 1 227 ? 14.696 16.439 -25.453 1.00 87.81 227 LEU A C 1
ATOM 1741 O O . LEU A 1 227 ? 15.611 16.883 -26.146 1.00 87.81 227 LEU A O 1
ATOM 1745 N N . ALA A 1 228 ? 14.599 15.140 -25.159 1.00 82.75 228 ALA A N 1
ATOM 1746 C CA . ALA A 1 228 ? 15.523 14.120 -25.653 1.00 82.75 228 ALA A CA 1
ATOM 1747 C C . ALA A 1 228 ? 15.222 13.704 -27.100 1.00 82.75 228 ALA A C 1
ATOM 1749 O O . ALA A 1 228 ? 16.148 13.399 -27.851 1.00 82.75 228 ALA A O 1
ATOM 1750 N N . CYS A 1 229 ? 13.948 13.725 -27.494 1.00 77.62 229 CYS A N 1
ATOM 1751 C CA . CYS A 1 229 ? 13.517 13.608 -28.878 1.00 77.62 229 CYS A CA 1
ATOM 1752 C C . CYS A 1 229 ? 13.860 14.904 -29.613 1.00 77.62 229 CYS A C 1
ATOM 1754 O O . CYS A 1 229 ? 13.069 15.844 -29.644 1.00 77.62 229 CYS A O 1
ATOM 1756 N N . ARG A 1 230 ? 15.053 14.975 -30.208 1.00 65.94 230 ARG A N 1
ATOM 1757 C CA . ARG A 1 230 ? 15.290 15.971 -31.253 1.00 65.94 230 ARG A CA 1
ATOM 1758 C C . ARG A 1 230 ? 14.338 15.650 -32.405 1.00 65.94 230 ARG A C 1
ATOM 1760 O O . ARG A 1 230 ? 14.231 14.492 -32.796 1.00 65.94 230 ARG A O 1
ATOM 1767 N N . ALA A 1 231 ? 13.606 16.657 -32.870 1.00 57.25 231 ALA A N 1
ATOM 1768 C CA . ALA A 1 231 ? 12.997 16.587 -34.185 1.00 57.25 231 ALA A CA 1
ATOM 1769 C C . ALA A 1 231 ? 14.158 16.617 -35.180 1.00 57.25 231 ALA A C 1
ATOM 1771 O O . ALA A 1 231 ? 14.886 17.612 -35.229 1.00 57.25 231 ALA A O 1
ATOM 1772 N N . ASP A 1 232 ? 14.375 15.493 -35.851 1.00 51.75 232 ASP A N 1
ATOM 1773 C CA . ASP A 1 232 ? 15.148 15.462 -37.087 1.00 51.75 232 ASP A CA 1
ATOM 1774 C C . ASP A 1 232 ? 14.312 16.100 -38.208 1.00 51.75 232 ASP A C 1
ATOM 1776 O O . ASP A 1 232 ? 13.079 15.852 -38.237 1.00 51.75 232 ASP A O 1
#

Sequence (232 aa):
MQKRISWNRRIQDPGLCCHWRQSGSVPRRSGRQEAHASCQRRHRQSGRGLTPGYLSVPGLETRPYPGGGNLLVGAALCGGRSYALLENFFRQTLRLAGGPDISLYGAMERALDEAGEITDAPEATTLFQGTRENPALRGSFRGISCENFTPVHFMHSVMNGMAQELFAMYQGFLDAGGAKPEAMIGSGNGLRKNRHLQKAFERVFSCPMTLSRCEEEAACGAARWALACRAD

Foldseek 3Di:
DDDDDDDPPPPPDDDFEFEFEFDDDDDDDDDFTFTFGDHDDDDDDDADCFAQDDDDFPQWDWAADDVGTTHTGHGQRCALVLLVVLQVVVLVVCVVVVHDNDRCLVVLQVVLVVVPDDDQQWAWARCCQHDPVDRPDHIDTHRDDPVNPDSNSVSLNSLLNSLVSVVVSVVSCVVSVGDQTQAYEYAYDSVVSHVSSLVSNCVSSVHHYDYDPDNCVVVVVVVVSVVVDDDD

Secondary structure (DSSP, 8-state):
-----------------EEEEEPPP---TT------------S--S--SEESS----TT-EEEEPTTSSEEEE---SSHHHHHHHHHHHHHHHHHHTT------HHHHHHHHHHS-S--SPPEEE--TT--SS-TT---EEES--TTT-SHHHHHHHHHHHHHHHHHHHHHHHHHTTPPPPS-EEEEEHHHHT-HHHHHHHHHHHTS-EEE-S-SSHHHHHHHHHHHHS---

pLDDT: mean 76.47, std 25.85, range [20.61, 98.19]

=== Feature glossary ===
The record interleaves many kinds of information about one protein. Here is each kind framed as the question it answers.

Q: What known structures does this most resemble?
A: Structural nearest neighbors (via Foldseek easy-search vs the PDB). Reported per hit: target PDB id, E-value, and alignment TM-score. A TM-score above ~0.5 is the conventional threshold for 'same fold'.

Q: Where is each backbone atom in 3D?
A: The mmCIF table is the protein's shape written out atom by atom. For each backbone N, Cα, C, and carbonyl O, it records an (x, y, z) coordinate triple in Å plus the residue type, chain letter, and residue number.

Q: What are the backbone torsion angles?
A: The φ/ψ torsion pair specifies the backbone conformation at each residue. φ rotates about the N–Cα bond, ψ about the Cα–C bond. Steric clashes forbid most of the (φ, ψ) plane — the allowed regions (α-helix basin, β-sheet basin, left-handed helix) are the Ramachandran-allowed regions.

Q: Which residues are buried vs exposed?
A: Solvent-accessible surface area (SASA) is the area in Å² traced out by the centre of a 1.4 Å probe sphere (a water molecule) rolled over the protein's van der Waals surface (Shrake–Rupley / Lee–Richards construction). Buried residues have near-zero SASA; fully exposed residues can exceed 200 Å². The total SASA scales roughly with the number of surface residues.

Q: How confident is the AlphaFold model at each residue?
A: pLDDT is the predicted lDDT-Cα score: AlphaFold's confidence that the local environment of each residue (all inter-atomic distances within 15 Å) is correctly placed. It is a per-residue number between 0 and 100, with higher meaning more reliable.

Q: What does the local fold look like, residue by residue?
A: 3Di is Foldseek's structural alphabet. Each residue is assigned one of twenty discrete states based on how its Cα sits relative to its spatial (not sequential) neighbors. Aligning 3Di strings finds structural homologs roughly as well as full 3D superposition, but orders of magnitude faster.

Q: How big and how compact is the whole molecule?
A: Radius of gyration (Rg) is the root-mean-square distance of Cα atoms from their centroid — a single number for overall size and compactness. A globular domain of N residues has Rg ≈ 2.2·N^0.38 Å; an extended or disordered chain has a much larger Rg. The Cα contact count is the number of residue pairs whose Cα atoms are within 8 Å and are more than four positions apart in sequence — a standard proxy for tertiary packing density. The bounding box is the smallest axis-aligned box enclosing all Cα atoms.

Q: Which residues are in helices, strands, or loops?
A: DSSP 8-state secondary structure assigns each residue one of H (α-helix), G (3₁₀-helix), I (π-helix), E (extended β-strand), B (isolated β-bridge), T (hydrogen-bonded turn), S (bend), or '-' (coil). The assignment is computed from backbone hydrogen-bond geometry via the Kabsch–Sander algorithm.

Q: How mobile is each atom in the crystal?
A: Crystallographic B-factors measure how much each atom's electron density is smeared out, in Å². They rise in mobile loops and surface residues and fall in the buried interior. In AlphaFold models this column is repurposed to hold pLDDT instead.

Q: What if only a Cα trace is available?
A: P-SEA three-state annotation labels each residue as helix, strand, or coil based purely on the geometry of the Cα trace. It serves as a fallback when the full backbone (and thus DSSP) is unavailable.

Q: What family and function is it annotated with?
A: Database cross-references. InterPro integrates a dozen domain/family signature databases into unified entries with residue-range hits. GO terms attach function/process/location labels with evidence codes. CATH codes position the fold in a four-level structural taxonomy. Organism is the NCBI-taxonomy species name.

Q: Are the domains correctly placed relative to each other?
A: Predicted Aligned Error (PAE) is an AlphaFold confidence matrix: entry (i, j) is the expected error in the position of residue j, in ångströms, when the prediction is superimposed on the true structure at residue i. Low PAE within a block of residues means that block is internally rigid and well-predicted; high PAE between two blocks means their relative placement is uncertain even if each block individually is confident.

Q: What do the diagnostic plots show?
A: Three diagnostic plots accompany the record. The Cα contact map visualizes the tertiary structure as a 2D adjacency matrix (8 Å cutoff, sequence-local contacts suppressed). The Ramachandran plot shows the distribution of backbone (φ, ψ) torsions, with points in the α and β basins reflecting secondary structure content. The PAE plot shows AlphaFold's inter-residue confidence as a color matrix.

Q: What is the amino-acid chain?
A: Primary structure: the covalent order of the twenty standard amino acids along the backbone. Two proteins with the same sequence will (almost always) fold to the same structure; two with 30% identity often share a fold but not the details.

Q: What do the rendered images show?
A: The six renders are orthographic views along the three Cartesian axes in both directions. Representation (cartoon, sticks, or surface) and color scheme (sequence-rainbow or by-chain) vary across proteins so the training set covers all the common visualization conventions.